Protein 9CMT (pdb70)

B-factor: mean 117.51, std 22.35, range [60.05, 186.38]

Solvent-accessible surface area: 17194 Å² total; per-residue (Å²): 191,172,68,131,5,30,128,60,67,50,117,25,72,110,8,70,12,6,25,40,77,81,63,82,21,30,0,61,0,38,1,93,154,31,132,123,36,26,59,5,56,4,150,52,0,8,99,120,13,31,92,33,0,2,53,5,0,53,125,59,43,39,98,57,112,145,159,14,34,162,62,68,52,106,20,66,111,8,86,4,1,14,52,88,79,65,82,35,37,0,28,0,40,3,90,148,29,141,120,41,8,53,4,77,4,135,62,0,2,111,115,11,33,90,35,0,4,53,8,1,44,98,76,4,42,19,65,104,230,86,7,79,64,121,4,12,0,70,4,33,77,103,63,130,218,146,61,139,8,41,132,68,66,52,116,26,76,102,7,85,7,1,10,50,21,18,33,56,33,31,0,37,0,43,2,111,154,23,149,96,44,20,77,5,74,3,146,81,0,12,94,151,7,36,79,44,0,3,58,6,0,42,119,66,35,59,81,99,108,206,141,102,149,14,35,109,68,68,58,114,25,60,99,10,25,7,8,34,75,92,84,65,100,31,38,0,32,0,46,0,104,152,25,132,125,44,3,82,4,75,0,121,61,0,12,106,125,15,27,88,41,0,2,61,8,2,54,146,41,21,35,43,157,80,91,36,44,112,156,183,3,28,0,94,1,9,102,111,159,70

Nearest PDB structures (foldseek):
  8jzw-assembly2_B  TM=9.910E-01  e=4.134E-09  Homo sapiens
  2fmm-assembly1_D  TM=9.757E-01  e=1.064E-08  Homo sapiens
  6hw2-assembly1_B  TM=9.492E-01  e=1.553E-08  Homo sapiens
  3kup-assembly1_B  TM=9.617E-01  e=2.267E-08  Homo sapiens
  5xyv-assembly1_A  TM=8.551E-01  e=5.098E-04  Drosophila melanogaster

Foldseek 3Di:
DVCDDCNVVFAWDAFDAWDCVVPFIWTQTDGPPDGDTHIDGPVCCCVPPVVRVVVRVVVVDDDDD/DDEPVVPFAWDAWDDWDCVVVFIKTFTDGPPDGDTDIYGPVVCCVPPVVRVCVVVVVVDDDDD/DVVPDDDDDDDDPVPD/DPDDEVVVPAAFDAFDAWDCPDVFIWTQTDGPPDDDTDIYGVVVCCVPPVVRVVVHVVVPDDDDD/DPCDEVNVVFAWDAFDDWDCVVVAIWTFTDGPPDDDTGIYGPVCCCVPPVVRVCVVVVVPDDDDD/DCPVPDDDDDDDPPDD

Organism: Homo sapiens (NCBI:txid9606)

GO terms:
  GO:0000792 heterochromatin (C, IDA)
  GO:0030261 chromosome condensation (P, IDA)
  GO:0031507 heterochromatin formation (P, IDA)
  GO:0070828 heterochromatin organization (P, IDA)
  GO:0062072 histone H3K9me2/3 reader activity (F, IDA)
  GO:0005634 nucleus (C, IDA)
  GO:0043021 ribonucleoprotein complex binding (F, IDA)
  GO:0044877 protein-containing complex binding (F, IDA)
  GO:0032991 protein-containing complex (C, IDA)
  GO:1990904 ribonucleoprotein complex (C, IDA)
  GO:0097355 protein localization to heterochromatin (P, IDA)
  GO:0160267 histone H1K26me1 reader activity (F, IDA)
  GO:0160268 histone H1K26me2 reader activity (F, IDA)
  GO:0005694 chromosome (C, EXP)
  GO:0000122 negative regulation of transcription by RNA polymerase II (P, IMP)
  GO:0005515 protein binding (F, IPI)
  GO:0000792 heterochromatin (C, TAS)
  GO:0005635 nuclear envelope (C, TAS)
  GO:0005654 nucleoplasm (C, TAS)
  GO:0042802 identical protein binding (F, IPI)

Radius of gyration: 24.42 Å; Cα contacts (8 Å, |Δi|>4): 519; chains: 6; bounding box: 57×63×68 Å

InterPro domains:
  IPR000953 Chromo/chromo shadow domain [PS50013] (20-78)
  IPR000953 Chromo/chromo shadow domain [PS50013] (121-179)
  IPR000953 Chromo/chromo shadow domain [SM00298] (19-71)
  IPR000953 Chromo/chromo shadow domain [SM00298] (120-172)
  IPR008251 Chromo shadow domain [PF01393] (117-175)
  IPR008251 Chromo shadow domain [SM00300] (115-177)
  IPR016197 Chromo-like domain superfamily [SSF54160] (14-74)
  IPR016197 Chromo-like domain superfamily [SSF54160] (110-175)
  IPR017984 Chromo domain subgroup [PR00504] (17-25)
  IPR017984 Chromo domain subgroup [PR00504] (30-44)
  IPR017984 Chromo domain subgroup [PR00504] (45-57)
  IPR023779 Chromo domain, conserved site [PS00598] (37-57)
  IPR023780 Chromo domain [PF00385] (20-69)
  IPR051219 Heterochromatin-associated chromo domain-containing protein [PTHR22812] (1-187)

Secondary structure (DSSP, 8-state):
--S-GGGG-PPEEEEEEEE-SSSS-EEEEEETT----EEEEHHHHHHHSHHHHHHHHHHTEEEE-/--GGGG-PPEEEEEEEE-TTSS-EEEEEETT----EEEEHHHHHHH-HHHHHHHHHHTEE---/-TT-S--EEEEE----/----SGGG-PPEEEEEEEE--SSS-EEEEEETT----EEEEHHHHHHH-HHHHHHHHHTTEEEE-/----SSTT-PPEEEEEEEE-TTSS-EEEEEETT----EEEEHHHHHHH-HHHHHHHHHTTEE---/--TTS--EEEEESS--

Sequence (290 aa):
EIARGFERGLEPEKIIGATDSSGDLMFLMKWKDSDEADLVLAKEANVKCPQIVIAFYEERLTWHAARGFERGLEPEKIIGATDSSGDLMFLMKWKDSDEADLVLAKEANVKCPQIVIAFYEERLTWHARQLSRKASVKVSKTWSEIARGFERGLEPEKIIGATDSSGDLMFLMKWKDSDEADLVLAKEANVKCPQIVIAFYEERLTWHAEIARGFERGLEPEKIIGATDSSGDLMFLMKWKDSDEADLVLAKEANVKCPQIVIAFYEERLTWHARQLSRKASVKVSKTWS

Structure (mmCIF, N/CA/C/O backbone):
data_9CMT
#
_entry.id   9CMT
#
_cell.length_a   112.961
_cell.length_b   112.961
_cell.length_c   154.687
_cell.angle_alpha   90.000
_cell.angle_beta   90.000
_cell.angle_gamma   90.000
#
_symmetry.space_group_name_H-M   'P 41 21 2'
#
loop_
_entity.id
_entity.type
_entity.pdbx_description
1 polymer 'Chromobox protein homolog 5'
2 polymer Agnoprotein
3 non-polymer "3',6'-DIHYDROXY-3-OXO-3H-SPIRO[2-BENZOFURAN-1,9'-XANTHENE]-5-CARBOXYLIC ACID"
#
loop_
_atom_site.group_PDB
_atom_site.id
_atom_site.type_symbol
_atom_site.label_atom_id
_atom_site.label_alt_id
_atom_site.label_comp_id
_atom_site.label_asym_id
_atom_site.label_entity_id
_atom_site.label_seq_id
_atom_site.pdbx_PDB_ins_code
_atom_site.Cartn_x
_atom_site.Cartn_y
_atom_site.Cartn_z
_atom_site.occupancy
_atom_site.B_iso_or_equiv
_atom_site.auth_seq_id
_atom_site.auth_comp_id
_atom_site.auth_asym_id
_atom_site.auth_atom_id
_atom_site.pdbx_PDB_model_num
ATOM 1 N N . GLU A 1 1 ? 26.22150 54.92112 30.17308 1.000 156.65110 112 GLU A N 1
ATOM 2 C CA . GLU A 1 1 ? 27.38751 55.77917 30.33521 1.000 157.92070 112 GLU A CA 1
ATOM 3 C C . GLU A 1 1 ? 28.18725 55.36463 31.56928 1.000 163.25663 112 GLU A C 1
ATOM 4 O O . GLU A 1 1 ? 29.27699 54.79158 31.45229 1.000 163.76040 112 GLU A O 1
ATOM 10 N N . ILE A 1 2 ? 27.63270 55.64954 32.75209 1.000 162.58329 113 ILE A N 1
ATOM 11 C CA . ILE A 1 2 ? 28.30037 55.28700 34.00150 1.000 160.72408 113 ILE A CA 1
ATOM 12 C C . ILE A 1 2 ? 28.25045 53.77545 34.23226 1.000 162.10698 113 ILE A C 1
ATOM 13 O O . ILE A 1 2 ? 29.27443 53.14175 34.51472 1.000 165.53339 113 ILE A O 1
ATOM 18 N N . ALA A 1 3 ? 27.06723 53.17525 34.11629 1.000 157.78467 114 ALA A N 1
ATOM 19 C CA . ALA A 1 3 ? 26.82948 51.81569 34.60408 1.000 151.23971 114 ALA A CA 1
ATOM 20 C C . ALA A 1 3 ? 26.01623 50.98360 33.60601 1.000 151.56432 114 ALA A C 1
ATOM 21 O O . ALA A 1 3 ? 25.00625 50.37451 33.96213 1.000 145.43650 114 ALA A O 1
ATOM 23 N N . ARG A 1 4 ? 26.45441 50.90803 32.34468 1.000 154.42001 115 ARG A N 1
ATOM 24 C CA . ARG A 1 4 ? 25.62235 50.32461 31.29363 1.000 146.43854 115 ARG A CA 1
ATOM 25 C C . ARG A 1 4 ? 26.17108 48.98622 30.80051 1.000 141.15282 115 ARG A C 1
ATOM 26 O O . ARG A 1 4 ? 27.34557 48.65135 30.97797 1.000 136.59018 115 ARG A O 1
ATOM 34 N N . GLY A 1 5 ? 25.26123 48.19444 30.23199 1.000 139.06737 116 GLY A N 1
ATOM 35 C CA . GLY A 1 5 ? 25.63499 47.00875 29.47006 1.000 135.80312 116 GLY A CA 1
ATOM 36 C C . GLY A 1 5 ? 26.13508 45.80993 30.24989 1.000 126.16438 116 GLY A C 1
ATOM 37 O O . GLY A 1 5 ? 25.60734 45.42597 31.29169 1.000 116.26409 116 GLY A O 1
ATOM 38 N N . PHE A 1 6 ? 27.13655 45.16480 29.65645 1.000 132.67996 117 PHE A N 1
ATOM 39 C CA . PHE A 1 6 ? 27.86101 44.05502 30.25578 1.000 132.46599 117 PHE A CA 1
ATOM 40 C C . PHE A 1 6 ? 28.71483 44.48785 31.43976 1.000 129.06845 117 PHE A C 1
ATOM 41 O O . PHE A 1 6 ? 29.10554 43.63506 32.24658 1.000 125.81610 117 PHE A O 1
ATOM 49 N N . GLU A 1 7 ? 29.03189 45.78542 31.54590 1.000 128.70220 118 GLU A N 1
ATOM 50 C CA . GLU A 1 7 ? 29.93739 46.23816 32.59750 1.000 131.71255 118 GLU A CA 1
ATOM 51 C C . GLU A 1 7 ? 29.33829 46.05510 33.98206 1.000 128.20622 118 GLU A C 1
ATOM 52 O O . GLU A 1 7 ? 30.07449 45.82332 34.94455 1.000 121.35466 118 GLU A O 1
ATOM 58 N N . ARG A 1 8 ? 28.01092 46.08045 34.08535 1.000 127.97172 119 ARG A N 1
ATOM 59 C CA . ARG A 1 8 ? 27.31554 45.81769 35.33650 1.000 124.21561 119 ARG A CA 1
ATOM 60 C C . ARG A 1 8 ? 27.68247 44.46241 35.92729 1.000 128.96565 119 ARG A C 1
ATOM 61 O O . ARG A 1 8 ? 27.27584 44.17200 37.05720 1.000 131.49711 119 ARG A O 1
ATOM 69 N N . GLY A 1 9 ? 28.36757 43.60428 35.16792 1.000 128.01913 120 GLY A N 1
ATOM 70 C CA . GLY A 1 9 ? 28.95394 42.39142 35.70081 1.000 124.66849 120 GLY A CA 1
ATOM 71 C C . GLY A 1 9 ? 27.98746 41.30707 36.11213 1.000 128.15194 120 GLY A C 1
ATOM 72 O O . GLY A 1 9 ? 28.39974 40.36833 36.79482 1.000 130.31907 120 GLY A O 1
ATOM 73 N N . LEU A 1 10 ? 26.72584 41.38455 35.71182 1.000 129.06908 121 LEU A N 1
ATOM 74 C CA . LEU A 1 10 ? 25.78092 40.32136 36.01178 1.000 127.78025 121 LEU A CA 1
ATOM 75 C C . LEU A 1 10 ? 25.86220 39.23938 34.94660 1.000 130.41394 121 LEU A C 1
ATOM 76 O O . LEU A 1 10 ? 26.34184 39.46704 33.83316 1.000 132.91579 121 LEU A O 1
ATOM 81 N N . GLU A 1 11 ? 25.43445 38.04187 35.31807 1.000 131.34448 122 GLU A N 1
ATOM 82 C CA . GLU A 1 11 ? 25.35247 36.95881 34.34805 1.000 129.67966 122 GLU A CA 1
ATOM 83 C C . GLU A 1 11 ? 24.06067 37.08268 33.54836 1.000 131.90848 122 GLU A C 1
ATOM 84 O O . GLU A 1 11 ? 22.98306 37.21036 34.14107 1.000 131.69857 122 GLU A O 1
ATOM 90 N N . PRO A 1 12 ? 24.13108 37.03416 32.21681 1.000 131.49028 123 PRO A N 1
ATOM 91 C CA . PRO A 1 12 ? 22.93104 37.21828 31.39134 1.000 123.68638 123 PRO A CA 1
ATOM 92 C C . PRO A 1 12 ? 21.95241 36.06078 31.51586 1.000 118.08719 123 PRO A C 1
ATOM 93 O O . PRO A 1 12 ? 22.33508 34.89150 31.45479 1.000 115.00132 123 PRO A O 1
ATOM 97 N N . GLU A 1 13 ? 20.67018 36.40849 31.62572 1.000 117.49156 124 GLU A N 1
ATOM 98 C CA . GLU A 1 13 ? 19.58863 35.43671 31.75386 1.000 121.68689 124 GLU A CA 1
ATOM 99 C C . GLU A 1 13 ? 18.94532 35.08995 30.41600 1.000 119.09876 124 GLU A C 1
ATOM 100 O O . GLU A 1 13 ? 18.89887 33.91660 30.03478 1.000 115.95324 124 GLU A O 1
ATOM 106 N N . LYS A 1 14 ? 18.37934 36.08523 29.73338 1.000 120.05438 125 LYS A N 1
ATOM 107 C CA . LYS A 1 14 ? 17.77153 35.83939 28.43165 1.000 120.89318 125 LYS A CA 1
ATOM 108 C C . LYS A 1 14 ? 17.75032 37.13667 27.62338 1.000 117.21046 125 LYS A C 1
ATOM 109 O O . LYS A 1 14 ? 17.89730 38.23023 28.17041 1.000 117.26648 125 LYS A O 1
ATOM 115 N N . ILE A 1 15 ? 17.63273 36.99832 26.30165 1.000 114.72724 126 ILE A N 1
ATOM 116 C CA . ILE A 1 15 ? 17.45165 38.14610 25.42028 1.000 112.91217 126 ILE A CA 1
ATOM 117 C C . ILE A 1 15 ? 15.95927 38.31984 25.21813 1.000 111.42103 126 ILE A C 1
ATOM 118 O O . ILE A 1 15 ? 15.26161 37.36675 24.85073 1.000 111.07928 126 ILE A O 1
ATOM 123 N N . ILE A 1 16 ? 15.46515 39.53318 25.44236 1.000 109.19061 127 ILE A N 1
ATOM 124 C CA . ILE A 1 16 ? 14.03173 39.79349 25.36460 1.000 107.93777 127 ILE A CA 1
ATOM 125 C C . ILE A 1 16 ? 13.66122 40.57015 24.13042 1.000 102.99980 127 ILE A C 1
ATOM 126 O O . ILE A 1 16 ? 12.46420 40.66244 23.82326 1.000 104.96413 127 ILE A O 1
ATOM 131 N N . GLY A 1 17 ? 14.63148 41.15516 23.43274 1.000 101.76291 128 GLY A N 1
ATOM 132 C CA . GLY A 1 17 ? 14.36826 41.82579 22.17079 1.000 101.74211 128 GLY A CA 1
ATOM 133 C C . GLY A 1 17 ? 15.66398 42.10613 21.44195 1.000 103.07573 128 GLY A C 1
ATOM 134 O O . GLY A 1 17 ? 16.76069 41.86038 21.95943 1.000 101.32958 128 GLY A O 1
ATOM 135 N N . ALA A 1 18 ? 15.52141 42.57850 20.19816 1.000 101.25819 129 ALA A N 1
ATOM 136 C CA . ALA A 1 18 ? 16.67724 42.93224 19.38209 1.000 96.86065 129 ALA A CA 1
ATOM 137 C C . ALA A 1 18 ? 16.29052 44.04803 18.42345 1.000 95.51493 129 ALA A C 1
ATOM 138 O O . ALA A 1 18 ? 15.13207 44.14644 18.01624 1.000 97.68879 129 ALA A O 1
ATOM 140 N N . THR A 1 19 ? 17.28271 44.85219 18.02458 1.000 95.46021 130 THR A N 1
ATOM 141 C CA . THR A 1 19 ? 17.07616 46.03044 17.17975 1.000 97.62592 130 THR A CA 1
ATOM 142 C C . THR A 1 19 ? 18.35254 46.35298 16.40669 1.000 97.63090 130 THR A C 1
ATOM 143 O O . THR A 1 19 ? 19.45770 46.13806 16.91156 1.000 96.97263 130 THR A O 1
ATOM 147 N N . ASP A 1 20 ? 18.20192 46.77478 15.14799 1.000 93.32107 131 ASP A N 1
ATOM 148 C CA . ASP A 1 20 ? 19.32920 47.26184 14.36304 1.000 89.16875 131 ASP A CA 1
ATOM 149 C C . ASP A 1 20 ? 19.22141 48.74690 14.00627 1.000 94.18563 131 ASP A C 1
ATOM 150 O O . ASP A 1 20 ? 19.99550 49.24076 13.18451 1.000 88.97705 131 ASP A O 1
ATOM 155 N N . SER A 1 21 ? 18.35801 49.49385 14.69849 1.000 99.18011 132 SER A N 1
ATOM 156 C CA . SER A 1 21 ? 18.01903 50.85433 14.28673 1.000 91.48310 132 SER A CA 1
ATOM 157 C C . SER A 1 21 ? 19.21465 51.79196 14.32462 1.000 94.59612 132 SER A C 1
ATOM 158 O O . SER A 1 21 ? 19.25875 52.75921 13.56010 1.000 101.17544 132 SER A O 1
ATOM 161 N N . SER A 1 22 ? 20.17217 51.55387 15.22061 1.000 99.78226 133 SER A N 1
ATOM 162 C CA . SER A 1 22 ? 21.38979 52.36563 15.26091 1.000 97.90918 133 SER A CA 1
ATOM 163 C C . SER A 1 22 ? 22.17065 52.22949 13.96835 1.000 102.43368 133 SER A C 1
ATOM 164 O O . SER A 1 22 ? 22.46725 53.22209 13.29522 1.000 106.76352 133 SER A O 1
ATOM 167 N N . GLY A 1 23 ? 22.54232 51.00209 13.62981 1.000 100.74665 134 GLY A N 1
ATOM 168 C CA . GLY A 1 23 ? 23.39740 50.72534 12.50239 1.000 100.64812 134 GLY A CA 1
ATOM 169 C C . GLY A 1 23 ? 24.12209 49.42586 12.75583 1.000 101.85053 134 GLY A C 1
ATOM 170 O O . GLY A 1 23 ? 24.72158 48.84493 11.84859 1.000 105.86288 134 GLY A O 1
ATOM 171 N N . ASP A 1 24 ? 24.07232 48.96747 13.99892 1.000 99.21982 135 ASP A N 1
ATOM 172 C CA . ASP A 1 24 ? 24.58876 47.66792 14.38246 1.000 98.47970 135 ASP A CA 1
ATOM 173 C C . ASP A 1 24 ? 23.51819 46.94922 15.18765 1.000 97.71908 135 ASP A C 1
ATOM 174 O O . ASP A 1 24 ? 22.70171 47.57614 15.87073 1.000 98.66369 135 ASP A O 1
ATOM 179 N N . LEU A 1 25 ? 23.53624 45.62777 15.11051 1.000 93.19149 136 LEU A N 1
ATOM 180 C CA . LEU A 1 25 ? 22.52683 44.82152 15.77268 1.000 92.44050 136 LEU A CA 1
ATOM 181 C C . LEU A 1 25 ? 22.82223 44.75585 17.26312 1.000 101.60218 136 LEU A C 1
ATOM 182 O O . LEU A 1 25 ? 23.96124 44.48945 17.66683 1.000 102.16962 136 LEU A O 1
ATOM 187 N N . MET A 1 26 ? 21.78530 44.98671 18.07564 1.000 99.26841 137 MET A N 1
ATOM 188 C CA . MET A 1 26 ? 21.87028 44.97918 19.52510 1.000 96.35938 137 MET A CA 1
ATOM 189 C C . MET A 1 26 ? 20.74482 44.11207 20.06349 1.000 101.05573 137 MET A C 1
ATOM 190 O O . MET A 1 26 ? 19.65819 44.04790 19.47729 1.000 100.50782 137 MET A O 1
ATOM 195 N N . PHE A 1 27 ? 21.01912 43.43255 21.17599 1.000 103.10681 138 PHE A N 1
ATOM 196 C CA . PHE A 1 27 ? 20.00573 42.69517 21.91913 1.000 99.49714 138 PHE A CA 1
ATOM 197 C C . PHE A 1 27 ? 19.61510 43.46788 23.16764 1.000 94.64908 138 PHE A C 1
ATOM 198 O O . PHE A 1 27 ? 20.47172 44.03427 23.83878 1.000 99.09774 138 PHE A O 1
ATOM 206 N N . LEU A 1 28 ? 18.32277 43.48142 23.47700 1.000 99.30605 139 LEU A N 1
ATOM 207 C CA . LEU A 1 28 ? 17.83130 43.91212 24.79108 1.000 103.15963 139 LEU A CA 1
ATOM 208 C C . LEU A 1 28 ? 17.99485 42.74470 25.75510 1.000 105.00673 139 LEU A C 1
ATOM 209 O O . LEU A 1 28 ? 17.21771 41.77966 25.72535 1.000 100.69118 139 LEU A O 1
ATOM 214 N N . MET A 1 29 ? 19.00711 42.83752 26.61937 1.000 107.55470 140 MET A N 1
ATOM 215 C CA . MET A 1 29 ? 19.38962 41.74607 27.50741 1.000 112.91238 140 MET A CA 1
ATOM 216 C C . MET A 1 29 ? 18.74881 41.92207 28.88196 1.000 115.58432 140 MET A C 1
ATOM 217 O O . MET A 1 29 ? 18.96750 42.93672 29.55296 1.000 113.25525 140 MET A O 1
ATOM 222 N N . LYS A 1 30 ? 17.96178 40.92758 29.28761 1.000 116.62407 141 LYS A N 1
ATOM 223 C CA . LYS A 1 30 ? 17.49675 40.78292 30.65573 1.000 118.41218 141 LYS A CA 1
ATOM 224 C C . LYS A 1 30 ? 18.50872 39.93835 31.41145 1.000 123.33039 141 LYS A C 1
ATOM 225 O O . LYS A 1 30 ? 18.86108 38.84124 30.96300 1.000 122.72661 141 LYS A O 1
ATOM 231 N N . TRP A 1 31 ? 18.95156 40.43240 32.56471 1.000 126.98165 142 TRP A N 1
ATOM 232 C CA . TRP A 1 31 ? 19.97039 39.74397 33.34062 1.000 127.02596 142 TRP A CA 1
ATOM 233 C C . TRP A 1 31 ? 19.34201 39.02203 34.53196 1.000 128.62841 142 TRP A C 1
ATOM 234 O O . TRP A 1 31 ? 18.21723 39.31306 34.94773 1.000 126.02011 142 TRP A O 1
ATOM 245 N N . LYS A 1 32 ? 20.06512 38.02411 35.03558 1.000 132.05838 143 LYS A N 1
ATOM 246 C CA . LYS A 1 32 ? 19.59367 37.24903 36.17505 1.000 133.99455 143 LYS A CA 1
ATOM 247 C C . LYS A 1 32 ? 19.64885 38.11314 37.43034 1.000 137.66300 143 LYS A C 1
ATOM 248 O O . LYS A 1 32 ? 20.61947 38.84632 37.64569 1.000 138.13268 143 LYS A O 1
ATOM 254 N N . ASP A 1 33 ? 18.59034 38.03783 38.25148 1.000 138.73228 144 ASP A N 1
ATOM 255 C CA . ASP A 1 33 ? 18.50403 38.75674 39.53366 1.000 138.53623 144 ASP A CA 1
ATOM 256 C C . ASP A 1 33 ? 18.62370 40.27077 39.36324 1.000 135.06133 144 ASP A C 1
ATOM 257 O O . ASP A 1 33 ? 19.21045 40.95913 40.20389 1.000 138.46709 144 ASP A O 1
ATOM 262 N N . SER A 1 34 ? 18.12161 40.78462 38.24626 1.000 128.99644 145 SER A N 1
ATOM 263 C CA . SER A 1 34 ? 17.86158 42.20301 38.05092 1.000 125.33613 145 SER A CA 1
ATOM 264 C C . SER A 1 34 ? 16.58083 42.27283 37.24487 1.000 124.10494 145 SER A C 1
ATOM 265 O O . SER A 1 34 ? 16.12948 41.26679 36.69976 1.000 130.90847 145 SER A O 1
ATOM 268 N N . ASP A 1 35 ? 15.91380 43.41452 37.27721 1.000 122.53602 146 ASP A N 1
ATOM 269 C CA . ASP A 1 35 ? 14.72516 43.54253 36.45306 1.000 124.43074 146 ASP A CA 1
ATOM 270 C C . ASP A 1 35 ? 14.72057 44.77464 35.56828 1.000 123.98814 146 ASP A C 1
ATOM 271 O O . ASP A 1 35 ? 13.69778 45.06009 34.93584 1.000 128.21048 146 ASP A O 1
ATOM 276 N N . GLU A 1 36 ? 15.81546 45.50570 35.49184 1.000 119.79798 147 GLU A N 1
ATOM 277 C CA . GLU A 1 36 ? 15.97180 46.51234 34.45688 1.000 123.66070 147 GLU A CA 1
ATOM 278 C C . GLU A 1 36 ? 16.90536 45.95085 33.39021 1.000 128.41957 147 GLU A C 1
ATOM 279 O O . GLU A 1 36 ? 18.06381 45.61788 33.68064 1.000 125.12689 147 GLU A O 1
ATOM 285 N N . ALA A 1 37 ? 16.37694 45.79214 32.17450 1.000 124.50388 148 ALA A N 1
ATOM 286 C CA . ALA A 1 37 ? 17.13321 45.28146 31.04157 1.000 112.98309 148 ALA A CA 1
ATOM 287 C C . ALA A 1 37 ? 17.71089 46.44197 30.26150 1.000 107.43016 148 ALA A C 1
ATOM 288 O O . ALA A 1 37 ? 17.12194 47.52246 30.22195 1.000 110.77828 148 ALA A O 1
ATOM 290 N N . ASP A 1 38 ? 18.89560 46.22271 29.68134 1.000 110.88616 149 ASP A N 1
ATOM 291 C CA . ASP A 1 38 ? 19.60097 47.21670 28.86664 1.000 115.04122 149 ASP A CA 1
ATOM 292 C C . ASP A 1 38 ? 20.08415 46.59022 27.55045 1.000 111.66588 149 ASP A C 1
ATOM 293 O O . ASP A 1 38 ? 19.92191 45.38892 27.30582 1.000 110.72124 149 ASP A O 1
ATOM 298 N N . LEU A 1 39 ? 20.67658 47.41864 26.68824 1.000 108.51166 150 LEU A N 1
ATOM 299 C CA . LEU A 1 39 ? 21.14761 46.97541 25.37979 1.000 104.03278 150 LEU A CA 1
ATOM 300 C C . LEU A 1 39 ? 22.61987 46.56850 25.38294 1.000 104.48776 150 LEU A C 1
ATOM 301 O O . LEU A 1 39 ? 23.45632 47.16416 26.06240 1.000 115.42607 150 LEU A O 1
ATOM 306 N N . VAL A 1 40 ? 22.93570 45.57369 24.56090 1.000 103.77964 151 VAL A N 1
ATOM 307 C CA . VAL A 1 40 ? 24.30135 45.12779 24.32283 1.000 103.63286 151 VAL A CA 1
ATOM 308 C C . VAL A 1 40 ? 24.52235 44.97634 22.81944 1.000 107.08990 151 VAL A C 1
ATOM 309 O O . VAL A 1 40 ? 23.59726 44.65114 22.07043 1.000 107.91368 151 VAL A O 1
ATOM 313 N N . LEU A 1 41 ? 25.75285 45.23062 22.37119 1.000 108.49599 152 LEU A N 1
ATOM 314 C CA . LEU A 1 41 ? 26.10907 44.97440 20.98266 1.000 93.75461 152 LEU A CA 1
ATOM 315 C C . LEU A 1 41 ? 26.05154 43.48968 20.69867 1.000 100.62851 152 LEU A C 1
ATOM 316 O O . LEU A 1 41 ? 26.57823 42.68266 21.46761 1.000 103.30202 152 LEU A O 1
ATOM 321 N N . ALA A 1 42 ? 25.47481 43.13200 19.54968 1.000 102.38091 153 ALA A N 1
ATOM 322 C CA . ALA A 1 42 ? 25.34553 41.72059 19.20440 1.000 99.62519 153 ALA A CA 1
ATOM 323 C C . ALA A 1 42 ? 26.71047 41.04674 19.10462 1.000 98.06737 153 ALA A C 1
ATOM 324 O O . ALA A 1 42 ? 26.83584 39.86086 19.41359 1.000 98.63141 153 ALA A O 1
ATOM 326 N N . LYS A 1 43 ? 27.73043 41.75469 18.60687 1.000 94.58335 154 LYS A N 1
ATOM 327 C CA . LYS A 1 43 ? 29.04157 41.12295 18.50316 1.000 99.66916 154 LYS A CA 1
ATOM 328 C C . LYS A 1 43 ? 29.52104 40.64921 19.86219 1.000 107.66492 154 LYS A C 1
ATOM 329 O O . LYS A 1 43 ? 30.06201 39.54332 19.99788 1.000 108.39182 154 LYS A O 1
ATOM 335 N N . GLU A 1 44 ? 29.27359 41.45109 20.89484 1.000 110.18573 155 GLU A N 1
ATOM 336 C CA . GLU A 1 44 ? 29.70007 41.07815 22.23370 1.000 106.19736 155 GLU A CA 1
ATOM 337 C C . GLU A 1 44 ? 28.87228 39.92191 22.75316 1.000 103.17583 155 GLU A C 1
ATOM 338 O O . GLU A 1 44 ? 29.41822 38.91906 23.21121 1.000 105.07656 155 GLU A O 1
ATOM 344 N N . ALA A 1 45 ? 27.55249 40.01738 22.62578 1.000 98.66357 156 ALA A N 1
ATOM 345 C CA . ALA A 1 45 ? 26.69378 38.95906 23.13075 1.000 99.46202 156 ALA A CA 1
ATOM 346 C C . ALA A 1 45 ? 26.97452 37.64316 22.42473 1.000 109.20931 156 ALA A C 1
ATOM 347 O O . ALA A 1 45 ? 26.87564 36.57120 23.03357 1.000 109.88054 156 ALA A O 1
ATOM 349 N N . ASN A 1 46 ? 27.28650 37.70065 21.12431 1.000 110.38688 157 ASN A N 1
ATOM 350 C CA . ASN A 1 46 ? 27.63692 36.48815 20.39027 1.000 109.11875 157 ASN A CA 1
ATOM 351 C C . ASN A 1 46 ? 28.86764 35.82311 20.98692 1.000 107.21941 157 AS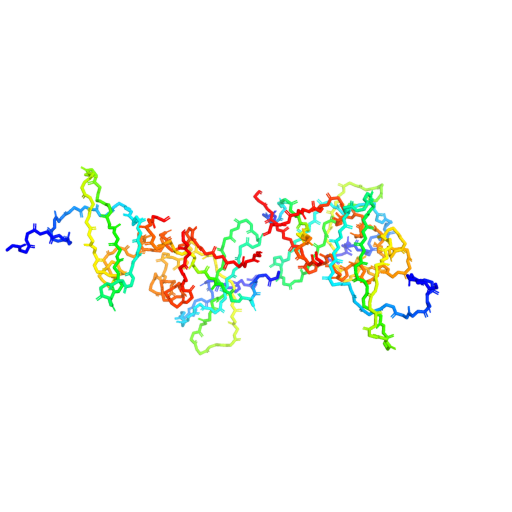N A C 1
ATOM 352 O O . ASN A 1 46 ? 28.92540 34.59415 21.08431 1.000 108.77721 157 ASN A O 1
ATOM 357 N N . VAL A 1 47 ? 29.87964 36.60741 21.36109 1.000 105.34068 158 VAL A N 1
ATOM 358 C CA . VAL A 1 47 ? 31.07194 35.95971 21.90388 1.000 109.76102 158 VAL A CA 1
ATOM 359 C C . VAL A 1 47 ? 30.92624 35.62347 23.40244 1.000 109.33991 158 VAL A C 1
ATOM 360 O O . VAL A 1 47 ? 31.41383 34.57745 23.84191 1.000 106.33124 158 VAL A O 1
ATOM 364 N N . LYS A 1 48 ? 30.21811 36.44995 24.19570 1.000 111.99499 159 LYS A N 1
ATOM 365 C CA . LYS A 1 48 ? 30.20840 36.29135 25.65674 1.000 110.54798 159 LYS A CA 1
ATOM 366 C C . LYS A 1 48 ? 29.18618 35.26545 26.13198 1.000 108.33387 159 LYS A C 1
ATOM 367 O O . LYS A 1 48 ? 29.48088 34.49173 27.04457 1.000 115.79489 159 LYS A O 1
ATOM 373 N N . CYS A 1 49 ? 27.98333 35.23614 25.56700 1.000 103.80457 160 CYS A N 1
ATOM 374 C CA . CYS A 1 49 ? 26.98753 34.22383 25.93172 1.000 105.62120 160 CYS A CA 1
ATOM 375 C C . CYS A 1 49 ? 26.40222 33.56429 24.68194 1.000 111.30372 160 CYS A C 1
ATOM 376 O O . CYS A 1 49 ? 25.19076 33.64710 24.42576 1.000 108.87444 160 CYS A O 1
ATOM 379 N N . PRO A 1 50 ? 27.22670 32.81738 23.93229 1.000 108.81065 161 PRO A N 1
ATOM 380 C CA . PRO A 1 50 ? 26.77449 32.24825 22.65628 1.000 102.14422 161 PRO A CA 1
ATOM 381 C C . PRO A 1 50 ? 25.51633 31.41262 22.73038 1.000 105.49745 161 PRO A C 1
ATOM 382 O O . PRO A 1 50 ? 24.77410 31.33758 21.73880 1.000 104.95796 161 PRO A O 1
ATOM 386 N N . GLN A 1 51 ? 25.27201 30.73476 23.84529 1.000 104.17087 162 GLN A N 1
ATOM 387 C CA . GLN A 1 51 ? 24.08256 29.90135 23.92650 1.000 101.05047 162 GLN A CA 1
ATOM 388 C C . GLN A 1 51 ? 22.80917 30.70467 24.13221 1.000 103.04579 162 GLN A C 1
ATOM 389 O O . GLN A 1 51 ? 21.72320 30.24809 23.75215 1.000 103.53391 162 GLN A O 1
ATOM 395 N N . ILE A 1 52 ? 22.90695 31.86465 24.77405 1.000 101.64132 163 ILE A N 1
ATOM 396 C CA . ILE A 1 52 ? 21.73270 32.71155 24.92480 1.000 106.45166 163 ILE A CA 1
ATOM 397 C C . ILE A 1 52 ? 21.27299 33.24076 23.56900 1.000 108.63371 163 ILE A C 1
ATOM 398 O O . ILE A 1 52 ? 20.07431 33.20896 23.25104 1.000 106.04093 163 ILE A O 1
ATOM 403 N N . VAL A 1 53 ? 22.21289 33.70256 22.73357 1.000 108.00170 164 VAL A N 1
ATOM 404 C CA . VAL A 1 53 ? 21.84660 34.15040 21.38933 1.000 103.71031 164 VAL A CA 1
ATOM 405 C C . VAL A 1 53 ? 21.29597 32.98423 20.56670 1.000 101.60956 164 VAL A C 1
ATOM 406 O O . VAL A 1 53 ? 20.25420 33.11353 19.90769 1.000 102.67709 164 VAL A O 1
ATOM 410 N N . ILE A 1 54 ? 21.96565 31.82296 20.59757 1.000 95.33494 165 ILE A N 1
ATOM 411 C CA . ILE A 1 54 ? 21.43934 30.68751 19.83486 1.000 98.18928 165 ILE A CA 1
ATOM 412 C C . ILE A 1 54 ? 20.03161 30.34123 20.30730 1.000 102.86793 165 ILE A C 1
ATOM 413 O O . ILE A 1 54 ? 19.13985 30.01937 19.50003 1.000 9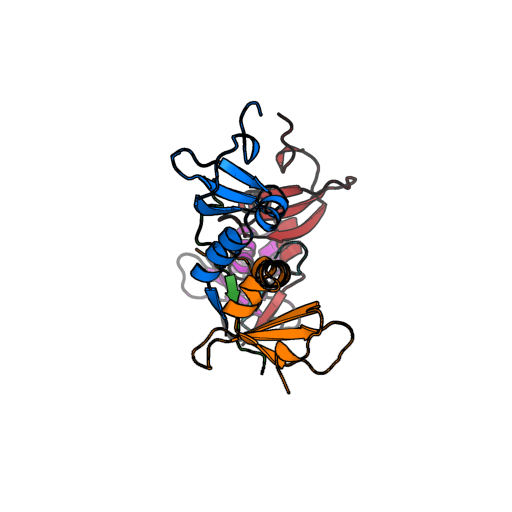4.98240 165 ILE A O 1
ATOM 418 N N . ALA A 1 55 ? 19.82609 30.36388 21.63481 1.000 108.68898 166 ALA A N 1
ATOM 419 C CA . ALA A 1 55 ? 18.50560 30.11897 22.21562 1.000 105.38416 166 ALA A CA 1
ATOM 420 C C . ALA A 1 55 ? 17.49811 31.18677 21.79860 1.000 106.99108 166 ALA A C 1
ATOM 421 O O . ALA A 1 55 ? 16.32518 30.87754 21.55928 1.000 106.22277 166 ALA A O 1
ATOM 423 N N . PHE A 1 56 ? 17.93157 32.45213 21.72688 1.000 104.65934 167 PHE A N 1
ATOM 424 C CA . PHE A 1 56 ? 17.02946 33.52233 21.30730 1.000 103.86542 167 PHE A CA 1
ATOM 425 C C . PHE A 1 56 ? 16.50583 33.27241 19.90651 1.000 107.69742 167 PHE A C 1
ATOM 426 O O . PHE A 1 56 ? 15.29385 33.34378 19.66617 1.000 107.96555 167 PHE A O 1
ATOM 434 N N . TYR A 1 57 ? 17.41209 32.95751 18.96944 1.000 106.84480 168 TYR A N 1
ATOM 435 C CA . TYR A 1 57 ? 17.00867 32.75252 17.58169 1.000 101.21869 168 TYR A CA 1
ATOM 436 C C . TYR A 1 57 ? 16.17205 31.48586 17.44365 1.000 102.43380 168 TYR A C 1
ATOM 437 O O . TYR A 1 57 ? 15.19940 31.45637 16.68084 1.000 103.28704 168 TYR A O 1
ATOM 446 N N . GLU A 1 58 ? 16.51552 30.43917 18.20012 1.000 102.55396 169 GLU A N 1
ATOM 447 C CA . GLU A 1 58 ? 15.86324 29.14439 18.02071 1.000 102.65426 169 GLU A CA 1
ATOM 448 C C . GLU A 1 58 ? 14.34846 29.24018 18.26457 1.000 107.19516 169 GLU A C 1
ATOM 449 O O . GLU A 1 58 ? 13.55146 28.64931 17.52338 1.000 103.81308 169 GLU A O 1
ATOM 455 N N . GLU A 1 59 ? 13.92824 29.98694 19.29136 1.000 107.30917 170 GLU A N 1
ATOM 456 C CA . GLU A 1 59 ? 12.50013 30.23258 19.50030 1.000 106.42129 170 GLU A CA 1
ATOM 457 C C . GLU A 1 59 ? 11.80721 30.92043 18.32422 1.000 113.07200 170 GLU A C 1
ATOM 458 O O . GLU A 1 59 ? 10.58112 30.81743 18.19772 1.000 113.83532 170 GLU A O 1
ATOM 464 N N . ARG A 1 60 ? 12.53782 31.68491 17.50562 1.000 108.04049 171 ARG A N 1
ATOM 465 C CA . ARG A 1 60 ? 11.92198 32.60663 16.55317 1.000 106.74245 171 ARG A CA 1
ATOM 466 C C . ARG A 1 60 ? 11.94355 32.10085 15.10575 1.000 109.68625 171 ARG A C 1
ATOM 467 O O . ARG A 1 60 ? 11.68647 32.87213 14.16556 1.000 105.28979 171 ARG A O 1
ATOM 475 N N . LEU A 1 61 ? 12.17466 30.80586 14.92837 1.000 108.60953 172 LEU A N 1
ATOM 476 C CA . LEU A 1 61 ? 12.18474 30.19090 13.61330 1.000 104.63810 172 LEU A CA 1
ATOM 477 C C . LEU A 1 61 ? 10.84623 30.37268 12.90019 1.000 98.85252 172 LEU A C 1
ATOM 478 O O . LEU A 1 61 ? 9.78179 30.26489 13.49874 1.000 103.20904 172 LEU A O 1
ATOM 483 N N . THR A 1 62 ? 10.91835 30.62833 11.60059 1.000 106.25868 173 THR A N 1
ATOM 484 C CA . THR A 1 62 ? 9.78164 30.83957 10.70932 1.000 103.52276 173 THR A CA 1
ATOM 485 C C . THR A 1 62 ? 10.14693 30.07672 9.45068 1.000 101.31201 173 THR A C 1
ATOM 486 O O . THR A 1 62 ? 11.32605 29.85221 9.18757 1.000 106.91159 173 THR A O 1
ATOM 490 N N . TRP A 1 63 ? 9.16610 29.67532 8.65959 1.000 96.00783 174 TRP A N 1
ATOM 491 C CA . TRP A 1 63 ? 9.49139 28.94468 7.44526 1.000 96.62600 174 TRP A CA 1
ATOM 492 C C . TRP A 1 63 ? 8.89208 29.63846 6.24299 1.000 97.05534 174 TRP A C 1
ATOM 493 O O . TRP A 1 63 ? 7.74109 30.08114 6.29193 1.000 94.15664 174 TRP A O 1
ATOM 504 N N . HIS A 1 64 ? 9.70546 29.80233 5.19988 1.000 98.15660 175 HIS A N 1
ATOM 505 C CA . HIS A 1 64 ? 9.29847 30.54865 4.02363 1.000 98.87338 175 HIS A CA 1
ATOM 506 C C . HIS A 1 64 ? 9.00849 29.55738 2.89641 1.000 103.98774 175 HIS A C 1
ATOM 507 O O . HIS A 1 64 ? 9.48588 28.41634 2.89769 1.000 102.97864 175 HIS A O 1
ATOM 514 N N . ALA A 1 65 ? 8.23343 30.01501 1.91437 1.000 107.14198 176 ALA A N 1
ATOM 515 C CA . ALA A 1 65 ? 7.77915 29.17591 0.80340 1.000 105.57997 176 ALA A CA 1
ATOM 516 C C . ALA A 1 65 ? 8.64700 29.32742 -0.47541 1.000 106.07851 176 ALA A C 1
ATOM 517 O O . ALA A 1 65 ? 8.53650 30.30865 -1.24131 1.000 101.46888 176 ALA A O 1
ATOM 519 N N . ALA B 1 3 ? 31.02245 6.72337 7.13984 1.000 120.19025 114 ALA B N 1
ATOM 520 C CA . ALA B 1 3 ? 31.97163 7.63849 7.78446 1.000 126.12657 114 ALA B CA 1
ATOM 521 C C . ALA B 1 3 ? 31.63781 9.12657 7.52478 1.000 122.60247 114 ALA B C 1
ATOM 522 O O . ALA B 1 3 ? 32.49947 9.88988 7.12262 1.000 125.31729 114 ALA B O 1
ATOM 524 N N . ARG B 1 4 ? 30.42797 9.55682 7.86048 1.000 120.09377 115 ARG B N 1
ATOM 525 C CA . ARG B 1 4 ? 29.83986 10.80117 7.38498 1.000 114.73229 115 ARG B CA 1
ATOM 526 C C . ARG B 1 4 ? 29.70820 11.85488 8.49940 1.000 110.64025 115 ARG B C 1
ATOM 527 O O . ARG B 1 4 ? 30.32793 11.76973 9.56261 1.000 113.25279 115 ARG B O 1
ATOM 535 N N . GLY B 1 5 ? 29.02197 12.93944 8.16405 1.000 111.65361 116 GLY B N 1
ATOM 536 C CA . GLY B 1 5 ? 28.56161 13.93351 9.11569 1.000 107.53419 116 GLY B CA 1
ATOM 537 C C . GLY B 1 5 ? 29.60056 14.77477 9.82514 1.000 104.89531 116 GLY B C 1
ATOM 538 O O . GLY B 1 5 ? 30.61220 15.20281 9.26907 1.000 100.18453 116 GLY B O 1
ATOM 539 N N . PHE B 1 6 ? 29.31411 15.05650 11.09347 1.000 118.64733 117 PHE B N 1
ATOM 540 C CA . PHE B 1 6 ? 30.23565 15.90711 11.82456 1.000 114.25808 117 PHE B CA 1
ATOM 541 C C . PHE B 1 6 ? 31.51283 15.12632 12.13179 1.000 111.36453 117 PHE B C 1
ATOM 542 O O . PHE B 1 6 ? 32.48429 15.69031 12.66239 1.000 102.22714 117 PHE B O 1
ATOM 550 N N . GLU B 1 7 ? 31.41476 13.79357 12.00294 1.000 114.12456 118 GLU B N 1
ATOM 551 C CA . GLU B 1 7 ? 32.44389 12.84763 12.41606 1.000 118.39482 118 GLU B CA 1
ATOM 552 C C . GLU B 1 7 ? 33.71823 12.97659 11.59818 1.000 118.77020 118 GLU B C 1
ATOM 553 O O . GLU B 1 7 ? 34.80294 12.69952 12.11633 1.000 123.38459 118 GLU B O 1
ATOM 559 N N . ARG B 1 8 ? 33.61025 13.42160 10.34052 1.000 114.82100 119 ARG B N 1
ATOM 560 C CA . ARG B 1 8 ? 34.76620 13.60506 9.46628 1.000 103.90081 119 ARG B CA 1
ATOM 561 C C . ARG B 1 8 ? 35.83276 14.52044 10.04522 1.000 97.34937 119 ARG B C 1
ATOM 562 O O . ARG B 1 8 ? 36.96577 14.51117 9.56900 1.000 94.65616 119 ARG B O 1
ATOM 570 N N . GLY B 1 9 ? 35.53090 15.28581 11.07367 1.000 107.21531 120 GLY B N 1
ATOM 571 C CA . GLY B 1 9 ? 36.62538 16.01700 11.66068 1.000 106.96080 120 GLY B CA 1
ATOM 572 C C . GLY B 1 9 ? 37.09921 17.19339 10.85784 1.000 95.72286 120 GLY B C 1
ATOM 573 O O . GLY B 1 9 ? 38.24497 17.61009 11.01963 1.000 92.95592 120 GLY B O 1
ATOM 574 N N . LEU B 1 10 ? 36.28061 17.70161 9.94361 1.000 98.24991 121 LEU B N 1
ATOM 575 C CA . LEU B 1 10 ? 36.64263 18.92662 9.24523 1.000 101.99206 121 LEU B CA 1
ATOM 576 C C . LEU B 1 10 ? 36.18734 20.15447 10.04805 1.000 98.74876 121 LEU B C 1
ATOM 577 O O . LEU B 1 10 ? 35.19868 20.11686 10.78485 1.000 98.27009 121 LEU B O 1
ATOM 582 N N . GLU B 1 11 ? 36.89226 21.25211 9.86761 1.000 90.98195 122 GLU B N 1
ATOM 583 C CA . GLU B 1 11 ? 36.48111 22.47254 10.51522 1.000 89.02296 122 GLU B CA 1
ATOM 584 C C . GLU B 1 11 ? 35.30971 23.05865 9.73938 1.000 92.89159 122 GLU B C 1
ATOM 585 O O . GLU B 1 11 ? 35.41099 23.22932 8.52716 1.000 100.06578 122 GLU B O 1
ATOM 591 N N . PRO B 1 12 ? 34.19045 23.36858 10.37395 1.000 88.92611 123 PRO B N 1
ATOM 592 C CA . PRO B 1 12 ? 33.05508 23.89508 9.60657 1.000 97.23626 123 PRO B CA 1
ATOM 593 C C . PRO B 1 12 ? 33.33514 25.29127 9.07210 1.000 94.76993 123 PRO B C 1
ATOM 594 O O . PRO B 1 12 ? 33.93793 26.12019 9.75717 1.000 98.64956 123 PRO B O 1
ATOM 598 N N . GLU B 1 13 ? 32.92104 25.52182 7.81991 1.000 86.74094 124 GLU B N 1
ATOM 599 C CA . GLU B 1 13 ? 33.05356 26.80503 7.13371 1.000 84.30058 124 GLU B CA 1
ATOM 600 C C . GLU B 1 13 ? 31.79307 27.66536 7.15357 1.000 85.29178 124 GLU B C 1
ATOM 601 O O . GLU B 1 13 ? 31.87970 28.83063 7.53887 1.000 87.51777 124 GLU B O 1
ATOM 607 N N . LYS B 1 14 ? 30.67072 27.18274 6.60351 1.000 80.13932 125 LYS B N 1
ATOM 608 C CA . LYS B 1 14 ? 29.41230 27.91689 6.72699 1.000 80.14397 125 LYS B CA 1
ATOM 609 C C . LYS B 1 14 ? 28.23469 26.97163 6.55234 1.000 82.14163 125 LYS B C 1
ATOM 610 O O . LYS B 1 14 ? 28.36754 25.89073 5.98992 1.000 84.33076 125 LYS B O 1
ATOM 616 N N . ILE B 1 15 ? 27.08484 27.38459 7.09267 1.000 86.02528 126 ILE B N 1
ATOM 617 C CA . ILE B 1 15 ? 25.80587 26.68081 6.96534 1.000 85.87614 126 ILE B CA 1
ATOM 618 C C . ILE B 1 15 ? 25.01443 27.31108 5.83664 1.000 86.39726 126 ILE B C 1
ATOM 619 O O . ILE B 1 15 ? 24.81835 28.53203 5.82775 1.000 92.97066 126 ILE B O 1
ATOM 624 N N . ILE B 1 16 ? 24.51661 26.50295 4.90751 1.000 84.50330 127 ILE B N 1
ATOM 625 C CA . ILE B 1 16 ? 23.87401 27.05901 3.71506 1.000 92.21752 127 ILE B CA 1
ATOM 626 C C . ILE B 1 16 ? 22.36129 26.86839 3.70977 1.000 90.54385 127 ILE B C 1
ATOM 627 O O . ILE B 1 16 ? 21.66455 27.56917 2.95078 1.000 84.72227 127 ILE B O 1
ATOM 632 N N . GLY B 1 17 ? 21.83354 25.98716 4.54930 1.000 89.27055 128 GLY B N 1
ATOM 633 C CA . GLY B 1 17 ? 20.39756 25.85829 4.70426 1.000 92.78943 128 GLY B CA 1
ATOM 634 C C . GLY B 1 17 ? 20.11369 24.99300 5.90880 1.000 99.44380 128 GLY B C 1
ATOM 635 O O . GLY B 1 17 ? 20.99646 24.29810 6.42296 1.000 95.84209 128 GLY B O 1
ATOM 636 N N . ALA B 1 18 ? 18.84109 24.96994 6.30193 1.000 103.56976 129 ALA B N 1
ATOM 637 C CA . ALA B 1 18 ? 18.43957 24.18480 7.45894 1.000 99.74684 129 ALA B CA 1
ATOM 638 C C . ALA B 1 18 ? 17.06192 23.59231 7.22180 1.000 104.98743 129 ALA B C 1
ATOM 639 O O . ALA B 1 18 ? 16.24864 24.14022 6.46948 1.000 106.79429 129 ALA B O 1
ATOM 641 N N . THR B 1 19 ? 16.81569 22.45769 7.87391 1.000 108.11000 130 THR B N 1
ATOM 642 C CA . THR B 1 19 ? 15.57895 21.71521 7.68878 1.000 108.36704 130 THR B CA 1
ATOM 643 C C . THR B 1 19 ? 15.32666 20.84160 8.91339 1.000 112.29063 130 THR B C 1
ATOM 644 O O . THR B 1 19 ? 16.26136 20.25533 9.47647 1.000 106.69868 130 THR B O 1
ATOM 648 N N . ASP B 1 20 ? 14.06043 20.78622 9.33423 1.000 115.30905 131 ASP B N 1
ATOM 649 C CA . ASP B 1 20 ? 13.62865 19.90697 10.41107 1.000 114.75851 131 ASP B CA 1
ATOM 650 C C . ASP B 1 20 ? 12.79431 18.73562 9.92801 1.000 114.97424 131 ASP B C 1
ATOM 651 O O . ASP B 1 20 ? 12.26111 17.99745 10.75866 1.000 121.49516 131 ASP B O 1
ATOM 656 N N . SER B 1 21 ? 12.71119 18.51659 8.61482 1.000 113.69880 132 SER B N 1
ATOM 657 C CA . SER B 1 21 ? 11.77553 17.53988 8.06793 1.000 114.44225 132 SER B CA 1
ATOM 658 C C . SER B 1 21 ? 12.13631 16.12023 8.47460 1.000 112.89824 132 SER B C 1
ATOM 659 O O . SER B 1 21 ? 11.27929 15.23939 8.43771 1.000 116.74434 132 SER B O 1
ATOM 662 N N . SER B 1 22 ? 13.39050 15.86969 8.82155 1.000 116.01939 133 SER B N 1
ATOM 663 C CA . SER B 1 22 ? 13.75656 14.58283 9.39169 1.000 118.26916 133 SER B CA 1
ATOM 664 C C . SER B 1 22 ? 13.13353 14.33916 10.75254 1.000 122.93505 133 SER B C 1
ATOM 665 O O . SER B 1 22 ? 13.18820 13.20613 11.23566 1.000 134.09626 133 SER B O 1
ATOM 668 N N . GLY B 1 23 ? 12.57411 15.36283 11.39177 1.000 122.77782 134 GLY B N 1
ATOM 669 C CA . GLY B 1 23 ? 12.12341 15.26961 12.76022 1.000 116.66413 134 GLY B CA 1
ATOM 670 C C . GLY B 1 23 ? 13.05037 15.95321 13.73869 1.000 121.33325 134 GLY B C 1
ATOM 671 O O . GLY B 1 23 ? 12.69162 16.10060 14.91261 1.000 131.21102 134 GLY B O 1
ATOM 672 N N . ASP B 1 24 ? 14.24878 16.32533 13.29782 1.000 121.07543 135 ASP B N 1
ATOM 673 C CA . ASP B 1 24 ? 15.20750 17.10159 14.07496 1.000 122.04535 135 ASP B CA 1
ATOM 674 C C . ASP B 1 24 ? 15.71844 18.26466 13.23041 1.000 118.46474 135 ASP B C 1
ATOM 675 O O . ASP B 1 24 ? 15.64653 18.22662 11.99605 1.000 116.96603 135 ASP B O 1
ATOM 680 N N . LEU B 1 25 ? 16.18169 19.33172 13.89072 1.000 108.20012 136 LEU B N 1
ATOM 681 C CA . LEU B 1 25 ? 16.70569 20.46385 13.13611 1.000 108.49128 136 LEU B CA 1
ATOM 682 C C . LEU B 1 25 ? 18.08992 20.09339 12.61399 1.000 112.40259 136 LEU B C 1
ATOM 683 O O . LEU B 1 25 ? 18.94431 19.62667 13.37869 1.000 112.78910 136 LEU B O 1
ATOM 688 N N . MET B 1 26 ? 18.31439 20.33328 11.31302 1.000 108.62494 137 MET B N 1
ATOM 689 C CA . MET B 1 26 ? 19.51473 19.91320 10.60448 1.000 102.52972 137 MET B CA 1
ATOM 690 C C . MET B 1 26 ? 20.09598 21.08386 9.83807 1.000 104.61977 137 MET B C 1
ATOM 691 O O . MET B 1 26 ? 19.35887 21.86884 9.23283 1.000 106.65727 137 MET B O 1
ATOM 696 N N . PHE B 1 27 ? 21.41961 21.17555 9.83434 1.000 101.73838 138 PHE B N 1
ATOM 697 C CA . PHE B 1 27 ? 22.13671 22.17297 9.05453 1.000 98.06501 138 PHE B CA 1
ATOM 698 C C . PHE B 1 27 ? 22.86214 21.53329 7.87480 1.000 95.64940 138 PHE B C 1
ATOM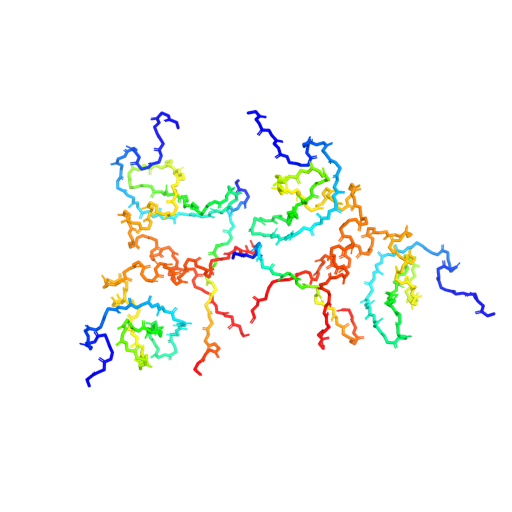 699 O O . PHE B 1 27 ? 23.51177 20.49432 8.02419 1.000 95.15485 138 PHE B O 1
ATOM 707 N N . LEU B 1 28 ? 22.79321 22.17210 6.71121 1.000 93.95850 139 LEU B N 1
ATOM 708 C CA . LEU B 1 28 ? 23.68607 21.81126 5.61542 1.000 90.61433 139 LEU B CA 1
ATOM 709 C C . LEU B 1 28 ? 25.00942 22.52543 5.83534 1.000 87.70347 139 LEU B C 1
ATOM 710 O O . LEU B 1 28 ? 25.10740 23.74422 5.65372 1.000 89.93532 139 LEU B O 1
ATOM 715 N N . MET B 1 29 ? 26.00874 21.77363 6.27312 1.000 86.33063 140 MET B N 1
ATOM 716 C CA . MET B 1 29 ? 27.30641 22.31569 6.63489 1.000 82.83454 140 MET B CA 1
ATOM 717 C C . MET B 1 29 ? 28.26723 22.15900 5.46593 1.000 92.35452 140 MET B C 1
ATOM 718 O O . MET B 1 29 ? 28.49319 21.04032 4.99197 1.000 96.17969 140 MET B O 1
ATOM 723 N N . LYS B 1 30 ? 28.82263 23.27406 5.00196 1.000 89.41123 141 LYS B N 1
ATOM 724 C CA . LYS B 1 30 ? 29.97481 23.26430 4.11604 1.000 83.54791 141 LYS B CA 1
ATOM 725 C C . LYS B 1 30 ? 31.22645 23.31174 4.98725 1.000 82.97179 141 LYS B C 1
ATOM 726 O O . LYS B 1 30 ? 31.36516 24.20436 5.82447 1.000 84.80613 141 LYS B O 1
ATOM 732 N N . TRP B 1 31 ? 32.15774 22.39590 4.76093 1.000 84.35313 142 TRP B N 1
ATOM 733 C CA . TRP B 1 31 ? 33.33730 22.30949 5.61123 1.000 87.96305 142 TRP B CA 1
ATOM 734 C C . TRP B 1 31 ? 34.54789 22.94800 4.95065 1.000 89.20952 142 TRP B C 1
ATOM 735 O O . TRP B 1 31 ? 34.62768 23.06693 3.73031 1.000 92.58478 142 TRP B O 1
ATOM 746 N N . LYS B 1 32 ? 35.49655 23.36827 5.77143 1.000 87.93646 143 LYS B N 1
ATOM 747 C CA . LYS B 1 32 ? 36.70135 23.95719 5.22144 1.000 86.80885 143 LYS B CA 1
ATOM 748 C C . LYS B 1 32 ? 37.53389 22.86672 4.56875 1.000 90.70767 143 LYS B C 1
ATOM 749 O O . LYS B 1 32 ? 37.66573 21.77022 5.11532 1.000 93.28261 143 LYS B O 1
ATOM 755 N N . ASP B 1 33 ? 38.06687 23.17421 3.37974 1.000 91.55141 144 ASP B N 1
ATOM 756 C CA . ASP B 1 33 ? 38.98613 22.32467 2.60511 1.000 89.42627 144 ASP B CA 1
ATOM 757 C C . ASP B 1 33 ? 38.39201 20.95746 2.26095 1.000 90.64340 144 ASP B C 1
ATOM 758 O O . ASP B 1 33 ? 39.10542 19.95547 2.17251 1.000 90.67987 144 ASP B O 1
ATOM 763 N N . SER B 1 34 ? 37.07786 20.90256 2.08167 1.000 88.01643 145 SER B N 1
ATOM 764 C CA . SER B 1 34 ? 36.42548 19.78483 1.42298 1.000 88.80462 145 SER B CA 1
ATOM 765 C C . SER B 1 34 ? 35.26701 20.36596 0.62750 1.000 90.20545 145 SER B C 1
ATOM 766 O O . SER B 1 34 ? 34.74588 21.43700 0.96141 1.000 87.91050 145 SER B O 1
ATOM 769 N N . ASP B 1 35 ? 34.84001 19.63398 -0.41221 1.000 90.21284 146 ASP B N 1
ATOM 770 C CA . ASP B 1 35 ? 33.74297 20.08343 -1.26044 1.000 86.12953 146 ASP B CA 1
ATOM 771 C C . ASP B 1 35 ? 32.56832 19.12265 -1.30055 1.000 92.45626 146 ASP B C 1
ATOM 772 O O . ASP B 1 35 ? 31.67274 19.32425 -2.12766 1.000 102.46315 146 ASP B O 1
ATOM 777 N N . GLU B 1 36 ? 32.53800 18.09349 -0.44436 1.000 89.85535 147 GLU B N 1
ATOM 778 C CA . GLU B 1 36 ? 31.34756 17.27401 -0.22285 1.000 90.76221 147 GLU B CA 1
ATOM 779 C C . GLU B 1 36 ? 30.75357 17.82184 1.06583 1.000 97.39997 147 GLU B C 1
ATOM 780 O O . GLU B 1 36 ? 31.36563 17.68938 2.13602 1.000 95.07377 147 GLU B O 1
ATOM 786 N N . ALA B 1 37 ? 29.60312 18.49372 0.95914 1.000 97.48888 148 ALA B N 1
ATOM 787 C CA . ALA B 1 37 ? 28.89163 18.99936 2.13035 1.000 96.61110 148 ALA B CA 1
ATOM 788 C C . ALA B 1 37 ? 27.80344 18.00550 2.52775 1.000 99.02913 148 ALA B C 1
ATOM 789 O O . ALA B 1 37 ? 27.14883 17.41116 1.67031 1.000 105.94400 148 ALA B O 1
ATOM 791 N N . ASP B 1 38 ? 27.61251 17.81983 3.82543 1.000 97.58707 149 ASP B N 1
ATOM 792 C CA . ASP B 1 38 ? 26.56691 16.94383 4.33253 1.000 99.35458 149 ASP B CA 1
ATOM 793 C C . ASP B 1 38 ? 25.85532 17.67908 5.45575 1.000 99.36701 149 ASP B C 1
ATOM 794 O O . ASP B 1 38 ? 26.20153 18.81649 5.78766 1.000 95.88468 149 ASP B O 1
ATOM 799 N N . LEU B 1 39 ? 24.85355 17.01554 6.03632 1.000 102.69455 150 LEU B N 1
ATOM 800 C CA . LEU B 1 39 ? 24.01805 17.56683 7.09650 1.000 96.44503 150 LEU B CA 1
ATOM 801 C C . LEU B 1 39 ? 24.57143 17.28237 8.50018 1.000 92.84950 150 LEU B C 1
ATOM 802 O O . LEU B 1 39 ? 25.26692 16.29297 8.74164 1.000 89.28811 150 LEU B O 1
ATOM 807 N N . VAL B 1 40 ? 24.25890 18.18471 9.42551 1.000 90.45162 151 VAL B N 1
ATOM 808 C CA . VAL B 1 40 ? 24.59685 18.01925 10.82876 1.000 97.76162 151 VAL B CA 1
ATOM 809 C C . VAL B 1 40 ? 23.35821 18.27472 11.68161 1.000 102.56395 151 VAL B C 1
ATOM 810 O O . VAL B 1 40 ? 22.39806 18.92034 11.23664 1.000 96.60182 151 VAL B O 1
ATOM 814 N N . LEU B 1 41 ? 23.33840 17.64090 12.86821 1.000 104.70558 152 LEU B N 1
ATOM 815 C CA . LEU B 1 41 ? 22.31355 17.91621 13.87784 1.000 106.31238 152 LEU B CA 1
ATOM 816 C C . LEU B 1 41 ? 22.47541 19.32462 14.45083 1.000 104.68075 152 LEU B C 1
ATOM 817 O O . LEU B 1 41 ? 23.57352 19.72269 14.86681 1.000 102.41190 152 LEU B O 1
ATOM 822 N N . ALA B 1 42 ? 21.36150 20.05309 14.55243 1.000 104.70009 153 ALA B N 1
ATOM 823 C CA . ALA B 1 42 ? 21.45279 21.43577 14.99689 1.000 101.37321 153 ALA B CA 1
ATOM 824 C C . ALA B 1 42 ? 22.00091 21.50831 16.40947 1.000 103.87466 153 ALA B C 1
ATOM 825 O O . ALA B 1 42 ? 22.92650 22.27864 16.68449 1.000 102.16876 153 ALA B O 1
ATOM 827 N N . LYS B 1 43 ? 21.49045 20.64644 17.29978 1.000 109.66803 154 LYS B N 1
ATOM 828 C CA . LYS B 1 43 ? 21.91363 20.66598 18.69873 1.000 111.23366 154 LYS B CA 1
ATOM 829 C C . LYS B 1 43 ? 23.40935 20.44440 18.82151 1.000 108.96846 154 LYS B C 1
ATOM 830 O O . LYS B 1 43 ? 24.07461 21.05416 19.67140 1.000 107.64119 154 LYS B O 1
ATOM 836 N N . GLU B 1 44 ? 23.95761 19.60005 17.95065 1.000 106.96826 155 GLU B N 1
ATOM 837 C CA . GLU B 1 44 ? 25.38850 19.34923 17.96751 1.000 105.66089 155 GLU B CA 1
ATOM 838 C C . GLU B 1 44 ? 26.15859 20.56586 17.48774 1.000 106.64013 155 GLU B C 1
ATOM 839 O O . GLU B 1 44 ? 27.16749 20.95579 18.10074 1.000 97.53198 155 GLU B O 1
ATOM 845 N N . ALA B 1 45 ? 25.67981 21.18058 16.39447 1.000 109.21879 156 ALA B N 1
ATOM 846 C CA . ALA B 1 45 ? 26.33827 22.35544 15.83629 1.000 105.66134 156 ALA B CA 1
ATOM 847 C C . ALA B 1 45 ? 26.38509 23.49337 16.85607 1.000 108.16403 156 ALA B C 1
ATOM 848 O O . ALA B 1 45 ? 27.42335 24.16050 17.00596 1.000 101.43091 156 ALA B O 1
ATOM 850 N N . ASN B 1 46 ? 25.29623 23.64983 17.63630 1.000 106.39781 157 ASN B N 1
ATOM 851 C CA . ASN B 1 46 ? 25.21444 24.66477 18.68328 1.000 100.44186 157 ASN B CA 1
ATOM 852 C C . ASN B 1 46 ? 26.38413 24.54693 19.64031 1.000 102.87400 157 ASN B C 1
ATOM 853 O O . ASN B 1 46 ? 27.02883 25.54594 19.98910 1.000 98.44501 157 ASN B O 1
ATOM 858 N N . VAL B 1 47 ? 26.71339 23.30936 20.00521 1.000 105.73314 158 VAL B N 1
ATOM 859 C CA . VAL B 1 47 ? 27.74318 23.02017 20.99222 1.000 101.45260 158 VAL B CA 1
ATOM 860 C C . VAL B 1 47 ? 29.12820 23.12439 20.39065 1.000 106.13054 158 VAL B C 1
ATOM 861 O O . VAL B 1 47 ? 30.05741 23.62385 21.03311 1.000 104.29251 158 VAL B O 1
ATOM 865 N N . LYS B 1 48 ? 29.29209 22.63768 19.15605 1.000 108.31058 159 LYS B N 1
ATOM 866 C CA . LYS B 1 48 ? 30.61458 22.50029 18.55721 1.000 102.81219 159 LYS B CA 1
ATOM 867 C C . LYS B 1 48 ? 31.04699 23.75244 17.83007 1.000 101.61615 159 LYS B C 1
ATOM 868 O O . LYS B 1 48 ? 32.21024 24.14029 17.93612 1.000 105.80133 159 LYS B O 1
ATOM 874 N N . CYS B 1 49 ? 30.15654 24.37611 17.06706 1.000 99.94675 160 CYS B N 1
ATOM 875 C CA . CYS B 1 49 ? 30.48060 25.60345 16.33911 1.000 104.41566 160 CYS B CA 1
ATOM 876 C C . CYS B 1 49 ? 29.38076 26.63802 16.56801 1.000 103.31578 160 CYS B C 1
ATOM 877 O O . CYS B 1 49 ? 28.60448 26.95749 15.65898 1.000 98.18593 160 CYS B O 1
ATOM 880 N N . PRO B 1 50 ? 29.23700 27.13401 17.79877 1.000 110.37625 161 PRO B N 1
ATOM 881 C CA . PRO B 1 50 ? 28.14783 28.09437 18.05413 1.000 106.85998 161 PRO B CA 1
ATOM 882 C C . PRO B 1 50 ? 28.25322 29.33589 17.19395 1.000 102.84027 161 PRO B C 1
ATOM 883 O O . PRO B 1 50 ? 27.22479 29.87614 16.76913 1.000 102.02818 161 PRO B O 1
ATOM 887 N N . GLN B 1 51 ? 29.47422 29.76390 16.86677 1.000 97.58629 162 GLN B N 1
ATOM 888 C CA . GLN B 1 51 ? 29.63583 30.99150 16.10203 1.000 99.37409 162 GLN B CA 1
ATOM 889 C C . GLN B 1 51 ? 29.19716 30.82675 14.63672 1.000 103.03539 162 GLN B C 1
ATOM 890 O O . GLN B 1 51 ? 28.67930 31.77939 14.03345 1.000 101.49398 162 GLN B O 1
ATOM 896 N N . ILE B 1 52 ? 29.36403 29.62421 14.06647 1.000 99.36600 163 ILE B N 1
ATOM 897 C CA . ILE B 1 52 ? 28.83268 29.32276 12.74383 1.000 88.31335 163 ILE B CA 1
ATOM 898 C C . ILE B 1 52 ? 27.31064 29.39927 12.76658 1.000 94.29723 163 ILE B C 1
ATOM 899 O O . ILE B 1 52 ? 26.68834 30.05160 11.92385 1.000 94.22656 163 ILE B O 1
ATOM 904 N N . VAL B 1 53 ? 26.69159 28.78864 13.77773 1.000 100.35483 164 VAL B N 1
ATOM 905 C CA . VAL B 1 53 ? 25.23605 28.82841 13.89487 1.000 94.36812 164 VAL B CA 1
ATOM 906 C C . VAL B 1 53 ? 24.76561 30.26036 14.03612 1.000 94.06807 164 VAL B C 1
ATOM 907 O O . VAL B 1 53 ? 23.78657 30.67021 13.40086 1.000 91.61798 164 VAL B O 1
ATOM 911 N N . ILE B 1 54 ? 25.43695 31.04237 14.88989 1.000 94.90646 165 ILE B N 1
ATOM 912 C CA . ILE B 1 54 ? 25.01928 32.42859 15.06652 1.000 95.08807 165 ILE B CA 1
ATOM 913 C C . ILE B 1 54 ? 25.06393 33.14171 13.73948 1.000 96.25160 165 ILE B C 1
ATOM 914 O O . ILE B 1 54 ? 24.09021 33.79448 13.33881 1.000 93.41284 165 ILE B O 1
ATOM 919 N N . ALA B 1 55 ? 26.15085 32.92127 12.98742 1.000 95.95156 166 ALA B N 1
ATOM 920 C CA . ALA B 1 55 ? 26.31654 33.56234 11.69586 1.000 85.16997 166 ALA B CA 1
ATOM 921 C C . ALA B 1 55 ? 25.17186 33.20133 10.76838 1.000 87.90911 166 ALA B C 1
ATOM 922 O O . ALA B 1 55 ? 24.59090 34.07751 10.11916 1.000 87.31015 166 ALA B O 1
ATOM 924 N N . PHE B 1 56 ? 24.78048 31.92573 10.75521 1.000 90.96032 167 PHE B N 1
ATOM 925 C CA . PHE B 1 56 ? 23.66916 31.50141 9.91089 1.000 91.55319 167 PHE B CA 1
ATOM 926 C C . PHE B 1 56 ? 22.36603 32.17655 10.32154 1.000 92.76673 167 PHE B C 1
ATOM 927 O O . PHE B 1 56 ? 21.64922 32.72188 9.47972 1.000 93.56116 167 PHE B O 1
ATOM 935 N N . TYR B 1 57 ? 22.03477 32.13981 11.61745 1.000 95.57636 168 TYR B N 1
ATOM 936 C CA . TYR B 1 57 ? 20.76286 32.69294 12.07810 1.000 91.92945 168 TYR B CA 1
ATOM 937 C C . TYR B 1 57 ? 20.75670 34.20100 11.94623 1.000 90.17979 168 TYR B C 1
ATOM 938 O O . TYR B 1 57 ? 19.72519 34.80290 11.62847 1.000 88.12922 168 TYR B O 1
ATOM 947 N N . GLU B 1 58 ? 21.91337 34.81666 12.19276 1.000 89.91572 169 GLU B N 1
ATOM 948 C CA . GLU B 1 58 ? 22.00533 36.26539 12.30824 1.000 90.27265 169 GLU B CA 1
ATOM 949 C C . GLU B 1 58 ? 21.54647 36.96048 11.04160 1.000 91.99534 169 GLU B C 1
ATOM 950 O O . GLU B 1 58 ? 20.75520 37.90614 11.09749 1.000 91.15425 169 GLU B O 1
ATOM 956 N N . GLU B 1 59 ? 22.03030 36.48381 9.88682 1.000 94.96886 170 GLU B N 1
ATOM 957 C CA . GLU B 1 59 ? 21.65547 37.03579 8.58820 1.000 88.38756 170 GLU B CA 1
ATOM 958 C C . GLU B 1 59 ? 20.15887 36.94053 8.34895 1.000 94.95439 170 GLU B C 1
ATOM 959 O O . GLU B 1 59 ? 19.55940 37.85103 7.76565 1.000 98.61698 170 GLU B O 1
ATOM 965 N N . ARG B 1 60 ? 19.54185 35.83154 8.74323 1.000 91.06715 171 ARG B N 1
ATOM 966 C CA . ARG B 1 60 ? 18.13997 35.63965 8.42898 1.000 90.73383 171 ARG B CA 1
ATOM 967 C C . ARG B 1 60 ? 17.21654 36.39243 9.38187 1.000 96.53871 171 ARG B C 1
ATOM 968 O O . ARG B 1 60 ? 16.02894 36.08501 9.38079 1.000 105.89223 171 ARG B O 1
ATOM 976 N N . LEU B 1 61 ? 17.67283 37.34889 10.18822 1.000 94.81758 172 LEU B N 1
ATOM 977 C CA . LEU B 1 61 ? 16.77251 37.98937 11.14315 1.000 99.57529 172 LEU B CA 1
ATOM 978 C C . LEU B 1 61 ? 15.90218 39.06177 10.49138 1.000 100.01659 172 LEU B C 1
ATOM 979 O O . LEU B 1 61 ? 16.37973 39.89236 9.72042 1.000 97.50916 172 LEU B O 1
ATOM 984 N N . THR B 1 62 ? 14.62069 39.06564 10.86071 1.000 104.54200 173 THR B N 1
ATOM 985 C CA . THR B 1 62 ? 13.61213 39.98899 10.35541 1.000 107.01821 173 THR B CA 1
ATOM 986 C C . THR B 1 62 ? 12.67221 40.34706 11.50650 1.000 108.36588 173 THR B C 1
ATOM 987 O O . THR B 1 62 ? 12.59685 39.62631 12.50372 1.000 108.33778 173 THR B O 1
ATOM 991 N N . TRP B 1 63 ? 11.91253 41.43295 11.35266 1.000 107.90568 174 TRP B N 1
ATOM 992 C CA . TRP B 1 63 ? 10.89057 41.80538 12.32986 1.000 113.63602 174 TRP B CA 1
ATOM 993 C C . TRP B 1 63 ? 9.53962 41.79187 11.63977 1.000 124.27023 174 TRP B C 1
ATOM 994 O O . TRP B 1 63 ? 9.36167 42.42190 10.59125 1.000 125.53152 174 TRP B O 1
ATOM 1005 N N . HIS B 1 64 ? 8.59089 41.07866 12.22628 1.000 132.05232 175 HIS B N 1
ATOM 1006 C CA . HIS B 1 64 ? 7.29156 40.90049 11.60226 1.000 138.36151 175 HIS B CA 1
ATOM 1007 C C . HIS B 1 64 ? 6.29665 41.81224 12.31488 1.000 138.63125 175 HIS B C 1
ATOM 1008 O O . HIS B 1 64 ? 6.60793 42.42954 13.33926 1.000 128.68652 175 HIS B O 1
ATOM 1015 N N . ALA B 1 65 ? 5.10475 41.92308 11.72981 1.000 148.04652 176 ALA B N 1
ATOM 1016 C CA . ALA B 1 65 ? 4.06954 42.84326 12.20609 1.000 148.68504 176 ALA B CA 1
ATOM 1017 C C . ALA B 1 65 ? 3.79505 42.68404 13.71243 1.000 140.24295 176 ALA B C 1
ATOM 1018 O O . ALA B 1 65 ? 4.44158 43.32666 14.55045 1.000 128.02217 176 ALA B O 1
ATOM 1020 N N . ARG C 2 1 ? 12.58270 52.51330 20.39570 1.000 103.21124 2 ARG C N 1
ATOM 1021 C CA . ARG C 2 1 ? 11.64899 51.68598 21.14901 1.000 107.14246 2 ARG C CA 1
ATOM 1022 C C . ARG C 2 1 ? 10.77563 50.92910 20.13936 1.000 107.07383 2 ARG C C 1
ATOM 1023 O O . ARG C 2 1 ? 10.37849 49.78584 20.39750 1.000 104.96701 2 ARG C O 1
ATOM 1031 N N . GLN C 2 2 ? 10.48315 51.54542 18.98500 1.000 105.93106 3 GLN C N 1
ATOM 1032 C CA . GLN C 2 2 ? 9.56947 50.88270 18.05931 1.000 109.13572 3 GLN C CA 1
ATOM 1033 C C . GLN C 2 2 ? 10.13121 49.57248 17.49604 1.000 112.76575 3 GLN C C 1
ATOM 1034 O O . GLN C 2 2 ? 9.34825 48.67853 17.16266 1.000 118.95397 3 GLN C O 1
ATOM 1040 N N . LEU C 2 3 ? 11.45948 49.41306 17.37699 1.000 103.07250 4 LEU C N 1
ATOM 1041 C CA . LEU C 2 3 ? 11.92139 48.11638 16.86979 1.000 104.80997 4 LEU C CA 1
ATOM 1042 C C . LEU C 2 3 ? 11.62324 46.92388 17.81133 1.000 110.71944 4 LEU C C 1
ATOM 1043 O O . LEU C 2 3 ? 11.89551 45.78681 17.40953 1.000 118.50556 4 LEU C O 1
ATOM 1048 N N . SER C 2 4 ? 11.02789 47.12481 18.99609 1.000 112.39096 5 SER C N 1
ATOM 1049 C CA . SER C 2 4 ? 10.54211 46.02903 19.85404 1.000 111.29410 5 SER C CA 1
ATOM 1050 C C . SER C 2 4 ? 9.27492 45.40679 19.24454 1.000 123.52759 5 SER C C 1
ATOM 1051 O O . SER C 2 4 ? 8.14771 45.59990 19.72862 1.000 108.10355 5 SER C O 1
ATOM 1054 N N . ARG C 2 5 ? 9.47580 44.65336 18.14815 1.000 121.17644 6 ARG C N 1
ATOM 1055 C CA . ARG C 2 5 ? 8.38991 44.00001 17.42147 1.000 112.49074 6 ARG C CA 1
ATOM 1056 C C . ARG C 2 5 ? 8.67059 42.50900 17.33679 1.000 116.88809 6 ARG C C 1
ATOM 1057 O O . ARG C 2 5 ? 9.48862 42.00431 18.11117 1.000 114.20244 6 ARG C O 1
ATOM 1065 N N . LYS C 2 6 ? 8.02560 41.81985 16.38236 1.000 123.69339 7 LYS C N 1
ATOM 1066 C CA . LYS C 2 6 ? 7.96271 40.35616 16.34949 1.000 127.63610 7 LYS C CA 1
ATOM 1067 C C . LYS C 2 6 ? 9.32471 39.68015 16.50840 1.000 125.36918 7 LYS C C 1
ATOM 1068 O O . LYS C 2 6 ? 9.50663 38.85597 17.41584 1.000 125.63551 7 LYS C O 1
ATOM 1074 N N . ALA C 2 7 ? 10.29702 40.02345 15.65301 1.000 116.51683 8 ALA C N 1
ATOM 1075 C CA . ALA C 2 7 ? 11.60617 39.36114 15.67552 1.000 114.64668 8 ALA C CA 1
ATOM 1076 C C . ALA C 2 7 ? 11.56829 37.88274 15.28867 1.000 116.22553 8 ALA C C 1
ATOM 1077 O O . ALA C 2 7 ? 11.64927 37.00735 16.15638 1.000 113.99579 8 ALA C O 1
ATOM 1079 N N . SER C 2 8 ? 11.41597 37.60207 13.99222 1.000 114.79162 9 SER C N 1
ATOM 1080 C CA . SER C 2 8 ? 11.44680 36.25134 13.44269 1.000 111.01663 9 SER C CA 1
ATOM 1081 C C . SER C 2 8 ? 12.75788 36.01837 12.70499 1.000 107.19677 9 SER C C 1
ATOM 1082 O O . SER C 2 8 ? 13.29867 36.93478 12.07879 1.000 105.96140 9 SER C O 1
ATOM 1085 N N . VAL C 2 9 ? 13.26562 34.78947 12.79996 1.000 105.41760 10 VAL C N 1
ATOM 1086 C CA . VAL C 2 9 ? 14.37727 34.29583 11.98566 1.000 100.92754 10 VAL C CA 1
ATOM 1087 C C . VAL C 2 9 ? 13.77802 33.53173 10.80700 1.000 101.28759 10 VAL C C 1
ATOM 1088 O O . VAL C 2 9 ? 13.10573 32.51277 10.99548 1.000 105.26501 10 VAL C O 1
ATOM 1092 N N . LYS C 2 10 ? 14.01348 34.00622 9.58800 1.000 100.89274 11 LYS C N 1
ATOM 1093 C CA . LYS C 2 10 ? 13.40125 33.41322 8.40262 1.000 97.87906 11 LYS C CA 1
ATOM 1094 C C . LYS C 2 10 ? 14.27159 32.26560 7.90559 1.000 96.97744 11 LYS C C 1
ATOM 1095 O O . LYS C 2 10 ? 15.47438 32.42521 7.70238 1.000 96.07693 11 LYS C O 1
ATOM 1101 N N . VAL C 2 11 ? 13.68027 31.08580 7.83757 1.000 96.28106 12 VAL C N 1
ATOM 1102 C CA . VAL C 2 11 ? 14.35437 29.85619 7.46321 1.000 91.89847 12 VAL C CA 1
ATOM 1103 C C . VAL C 2 11 ? 13.50823 29.12993 6.40525 1.000 97.78462 12 VAL C C 1
ATOM 1104 O O . VAL C 2 11 ? 12.28597 29.02533 6.54292 1.000 97.36026 12 VAL C O 1
ATOM 1108 N N . SER C 2 12 ? 14.14055 28.65204 5.33261 1.000 97.05017 13 SER C N 1
ATOM 1109 C CA . SER C 2 12 ? 13.39617 27.94072 4.30342 1.000 96.53103 13 SER C CA 1
ATOM 1110 C C . SER C 2 12 ? 14.03998 26.59992 3.95291 1.000 94.21842 13 SER C C 1
ATOM 1111 O O . SER C 2 12 ? 15.23595 26.38040 4.17183 1.000 90.82154 13 SER C O 1
ATOM 1114 N N . LYS C 2 13 ? 13.18501 25.66009 3.53831 1.000 96.73262 14 LYS C N 1
ATOM 1115 C CA . LYS C 2 13 ? 13.56173 24.34820 3.01293 1.000 98.58963 14 LYS C CA 1
ATOM 1116 C C . LYS C 2 13 ? 13.69630 24.30582 1.48156 1.000 104.07461 14 LYS C C 1
ATOM 1117 O O . LYS C 2 13 ? 13.85369 23.21268 0.93030 1.000 103.96471 14 LYS C O 1
ATOM 1123 N N . THR C 2 14 ? 13.67991 25.45561 0.78801 1.000 102.25461 15 THR C N 1
ATOM 1124 C CA . THR C 2 14 ? 13.64244 25.46699 -0.67381 1.000 94.98134 15 THR C CA 1
ATOM 1125 C C . THR C 2 14 ? 14.85196 24.79796 -1.29688 1.000 103.43744 15 THR C C 1
ATOM 1126 O O . THR C 2 14 ? 14.79991 24.46528 -2.48778 1.000 102.21149 15 THR C O 1
ATOM 1130 N N . TRP C 2 15 ? 15.94766 24.62203 -0.55056 1.000 104.32996 16 TRP C N 1
ATOM 1131 C CA . TRP C 2 15 ? 17.07972 23.86341 -1.07979 1.000 102.47110 16 TRP C CA 1
ATOM 1132 C C . TRP C 2 15 ? 16.67693 22.39008 -1.07141 1.000 107.33569 16 TRP C C 1
ATOM 1133 O O . TRP C 2 15 ? 15.52153 22.04198 -0.81049 1.000 113.56187 16 TRP C O 1
ATOM 1144 N N . SER C 2 16 ? 17.62598 21.49211 -1.30845 1.000 107.44382 17 SER C N 1
ATOM 1145 C CA . SER C 2 16 ? 17.29413 20.04333 -1.36477 1.000 114.71069 17 SER C CA 1
ATOM 1146 C C . SER C 2 16 ? 16.07190 19.73651 -2.26920 1.000 110.23537 17 SER C C 1
ATOM 1147 O O . SER C 2 16 ? 14.97856 19.42830 -1.78383 1.000 110.03029 17 SER C O 1
ATOM 1150 N N . GLU D 1 1 ? 22.89220 66.02946 20.93425 1.000 163.15240 112 GLU D N 1
ATOM 1151 C CA . GLU D 1 1 ? 22.15559 67.08597 20.24895 1.000 166.97581 112 GLU D CA 1
ATOM 1152 C C . GLU D 1 1 ? 22.28750 66.96726 18.72588 1.000 171.36756 112 GLU D C 1
ATOM 1153 O O . GLU D 1 1 ? 21.47784 67.53204 17.97685 1.000 170.90960 112 GLU D O 1
ATOM 1159 N N . ILE D 1 2 ? 23.30202 66.22527 18.27933 1.000 173.58002 113 ILE D N 1
ATOM 1160 C CA . ILE D 1 2 ? 23.61006 66.10768 16.85360 1.000 177.24123 113 ILE D CA 1
ATOM 1161 C C . ILE D 1 2 ? 22.47423 65.33800 16.18395 1.000 177.96966 113 ILE D C 1
ATOM 1162 O O . ILE D 1 2 ? 22.37729 64.11313 16.30668 1.000 180.67105 113 ILE D O 1
ATOM 1167 N N . ALA D 1 3 ? 21.62630 66.04954 15.44513 1.000 173.57231 114 ALA D N 1
ATOM 1168 C CA . ALA D 1 3 ? 20.36585 65.45176 15.03450 1.000 172.34650 114 ALA D CA 1
ATOM 1169 C C . ALA D 1 3 ? 20.25382 65.32927 13.51793 1.000 180.88832 114 ALA D C 1
ATOM 1170 O O . ALA D 1 3 ? 19.25463 65.76909 12.93954 1.000 180.00237 114 ALA D O 1
ATOM 1172 N N . ARG D 1 4 ? 21.26812 64.75362 12.85616 1.000 181.10872 115 ARG D N 1
ATOM 1173 C CA . ARG D 1 4 ? 21.23725 64.67103 11.39853 1.000 171.19674 115 ARG D CA 1
ATOM 1174 C C . ARG D 1 4 ? 20.07463 63.78077 10.97016 1.000 169.94895 115 ARG D C 1
ATOM 1175 O O . ARG D 1 4 ? 19.86548 62.70017 11.53120 1.000 170.48468 115 ARG D O 1
ATOM 1183 N N . GLY D 1 5 ? 19.32518 64.23537 9.97076 1.000 165.96137 116 GLY D N 1
ATOM 1184 C CA . GLY D 1 5 ? 18.22897 63.47690 9.40189 1.000 160.65501 116 GLY D CA 1
ATOM 1185 C C . GLY D 1 5 ? 17.64066 64.22169 8.22334 1.000 157.72314 116 GLY D C 1
ATOM 1186 O O . GLY D 1 5 ? 18.36644 64.72695 7.35352 1.000 152.76114 116 GLY D O 1
ATOM 1187 N N . PHE D 1 6 ? 16.30950 64.24854 8.15198 1.000 156.39023 117 PHE D N 1
ATOM 1188 C CA . PHE D 1 6 ? 15.67498 65.13402 7.18806 1.000 155.58631 117 PHE D CA 1
ATOM 1189 C C . PHE D 1 6 ? 15.91469 66.58610 7.57225 1.000 157.41453 117 PHE D C 1
ATOM 1190 O O . PHE D 1 6 ? 15.87533 67.47319 6.71072 1.000 152.25636 117 PHE D O 1
ATOM 1198 N N . GLU D 1 7 ? 16.18029 66.81394 8.86398 1.000 164.67450 118 GLU D N 1
ATOM 1199 C CA . GLU D 1 7 ? 16.46028 68.11213 9.46964 1.000 164.29630 118 GLU D CA 1
ATOM 1200 C C . GLU D 1 7 ? 17.82797 68.67992 9.07897 1.000 163.06133 118 GLU D C 1
ATOM 1201 O O . GLU D 1 7 ? 18.05493 69.87894 9.25881 1.000 159.81583 118 GLU D O 1
ATOM 1207 N N . ARG D 1 8 ? 18.74406 67.85104 8.56428 1.000 164.17211 119 ARG D N 1
ATOM 1208 C CA . ARG D 1 8 ? 20.03876 68.33968 8.10089 1.000 156.43253 119 ARG D CA 1
ATOM 1209 C C . ARG D 1 8 ? 19.90817 69.49423 7.12162 1.000 160.88567 119 ARG D C 1
ATOM 1210 O O . ARG D 1 8 ? 20.89928 70.17707 6.84536 1.000 162.97401 119 ARG D O 1
ATOM 1218 N N . GLY D 1 9 ? 18.71937 69.69977 6.56078 1.000 163.98430 120 GLY D N 1
ATOM 1219 C CA . GLY D 1 9 ? 18.41126 70.85770 5.75584 1.000 161.73917 120 GLY D CA 1
ATOM 1220 C C . GLY D 1 9 ? 19.10097 70.91973 4.41412 1.000 166.59952 120 GLY D C 1
ATOM 1221 O O . GLY D 1 9 ? 19.04266 71.96330 3.75699 1.000 170.44523 120 GLY D O 1
ATOM 1222 N N . LEU D 1 10 ? 19.73212 69.84030 3.96582 1.000 163.97421 121 LEU D N 1
ATOM 1223 C CA . LEU D 1 10 ? 20.32105 69.83630 2.63597 1.000 165.02260 121 LEU D CA 1
ATOM 1224 C C . LEU D 1 10 ? 19.26448 69.37062 1.62081 1.000 167.43926 121 LEU D C 1
ATOM 1225 O O . LEU D 1 10 ? 18.26854 68.73399 1.97723 1.000 166.62568 121 LEU D O 1
ATOM 1230 N N . GLU D 1 11 ? 19.46382 69.74117 0.34766 1.000 169.59999 122 GLU D N 1
ATOM 1231 C CA . GLU D 1 11 ? 18.51225 69.38193 -0.71427 1.000 169.28051 122 GLU D CA 1
ATOM 1232 C C . GLU D 1 11 ? 18.69535 67.94226 -1.19918 1.000 165.64197 122 GLU D C 1
ATOM 1233 O O . GLU D 1 11 ? 19.82856 67.51712 -1.46822 1.000 159.54539 122 GLU D O 1
ATOM 1239 N N . PRO D 1 12 ? 17.60469 67.16850 -1.29208 1.000 164.84670 123 PRO D N 1
ATOM 1240 C CA . PRO D 1 12 ? 17.69148 65.76630 -1.72767 1.000 156.82428 123 PRO D CA 1
ATOM 1241 C C . PRO D 1 12 ? 18.02315 65.59473 -3.20383 1.000 150.10248 123 PRO D C 1
ATOM 1242 O O . PRO D 1 12 ? 17.50972 66.31030 -4.06506 1.000 150.12151 123 PRO D O 1
ATOM 1246 N N . GLU D 1 13 ? 18.89340 64.62389 -3.48485 1.000 148.31292 124 GLU D N 1
ATOM 1247 C CA . GLU D 1 13 ? 19.22509 64.22727 -4.84798 1.000 145.53937 124 GLU D CA 1
ATOM 1248 C C . GLU D 1 13 ? 18.39276 63.02852 -5.29069 1.000 143.12882 124 GLU D C 1
ATOM 1249 O O . GLU D 1 13 ? 17.54994 63.14630 -6.18243 1.000 144.88123 124 GLU D O 1
ATOM 1255 N N . LYS D 1 14 ? 18.56606 61.88583 -4.62994 1.000 142.40626 125 LYS D N 1
ATOM 1256 C CA . LYS D 1 14 ? 17.80965 60.68507 -4.96335 1.000 138.86823 125 LYS D CA 1
ATOM 1257 C C . LYS D 1 14 ? 17.77204 59.77308 -3.74831 1.000 137.27858 125 LYS D C 1
ATOM 1258 O O . LYS D 1 14 ? 18.54545 59.93437 -2.79975 1.000 134.71492 125 LYS D O 1
ATOM 1264 N N . ILE D 1 15 ? 16.84512 58.82374 -3.78597 1.000 133.72914 126 ILE D N 1
ATOM 1265 C CA . ILE D 1 15 ? 16.75674 57.79141 -2.76666 1.000 122.90194 126 ILE D CA 1
ATOM 1266 C C . ILE D 1 15 ? 17.62305 56.62705 -3.21519 1.000 123.89345 126 ILE D C 1
ATOM 1267 O O . ILE D 1 15 ? 17.49429 56.13630 -4.34175 1.000 131.39212 126 ILE D O 1
ATOM 1272 N N . ILE D 1 16 ? 18.52177 56.19590 -2.34063 1.000 124.02411 127 ILE D N 1
ATOM 1273 C CA . ILE D 1 16 ? 19.53496 55.21109 -2.69950 1.000 128.41017 127 ILE D CA 1
ATOM 1274 C C . ILE D 1 16 ? 19.30308 53.85193 -2.03595 1.000 124.16468 127 ILE D C 1
ATOM 1275 O O . ILE D 1 16 ? 20.01588 52.88369 -2.36632 1.000 127.51549 127 ILE D O 1
ATOM 1280 N N . GLY D 1 17 ? 18.37962 53.76056 -1.08146 1.000 114.52825 128 GLY D N 1
ATOM 1281 C CA . GLY D 1 17 ? 18.02511 52.48561 -0.47757 1.000 111.79587 128 GLY D CA 1
ATOM 1282 C C . GLY D 1 17 ? 16.76072 52.63576 0.33898 1.000 105.42075 128 GLY D C 1
ATOM 1283 O O . GLY D 1 17 ? 16.24352 53.74218 0.52607 1.000 108.01619 128 GLY D O 1
ATOM 1284 N N . ALA D 1 18 ? 16.22972 51.49987 0.78327 1.000 89.04952 129 ALA D N 1
ATOM 1285 C CA . ALA D 1 18 ? 15.04224 51.57182 1.61301 1.000 97.24918 129 ALA D CA 1
ATOM 1286 C C . ALA D 1 18 ? 14.99224 50.37792 2.54150 1.000 101.40990 129 ALA D C 1
ATOM 1287 O O . ALA D 1 18 ? 15.42023 49.27819 2.18357 1.000 102.54050 129 ALA D O 1
ATOM 1289 N N . THR D 1 19 ? 14.38729 50.60079 3.71100 1.000 101.10314 130 THR D N 1
ATOM 1290 C CA . THR D 1 19 ? 14.25960 49.59389 4.75404 1.000 98.68151 130 THR D CA 1
ATOM 1291 C C . THR D 1 19 ? 13.08452 49.92631 5.66009 1.000 96.90069 130 THR D C 1
ATOM 1292 O O . THR D 1 19 ? 12.84716 51.09515 5.97257 1.000 97.80514 130 THR D O 1
ATOM 1296 N N . ASP D 1 20 ? 12.31092 48.88380 5.99621 1.000 94.92761 131 ASP D N 1
ATOM 1297 C CA . ASP D 1 20 ? 11.21848 48.93479 6.96078 1.000 103.01223 131 ASP D CA 1
ATOM 1298 C C . ASP D 1 20 ? 11.43558 48.01198 8.17646 1.000 107.65637 131 ASP D C 1
ATOM 1299 O O . ASP D 1 20 ? 10.46843 47.43277 8.68687 1.000 107.03016 131 ASP D O 1
ATOM 1304 N N . SER D 1 21 ? 12.69666 47.78057 8.60632 1.000 106.99517 132 SER D N 1
ATOM 1305 C CA . SER D 1 21 ? 12.93079 46.79353 9.66551 1.000 104.07248 132 SER D CA 1
ATOM 1306 C C . SER D 1 21 ? 12.28295 47.25000 10.95974 1.000 115.78646 132 SER D C 1
ATOM 1307 O O . SER D 1 21 ? 11.65374 46.45148 11.66843 1.000 117.98740 132 SER D O 1
ATOM 1310 N N . SER D 1 22 ? 12.42263 48.53467 11.28333 1.000 120.30151 133 SER D N 1
ATOM 1311 C CA . SER D 1 22 ? 11.61965 49.11940 12.34191 1.000 112.76099 133 SER D CA 1
ATOM 1312 C C . SER D 1 22 ? 10.18803 49.20463 11.84537 1.000 117.67373 133 SER D C 1
ATOM 1313 O O . SER D 1 22 ? 9.92710 49.18949 10.64056 1.000 121.98211 133 SER D O 1
ATOM 1316 N N . GLY D 1 23 ? 9.25114 49.31265 12.76366 1.000 116.80683 134 GLY D N 1
ATOM 1317 C CA . GLY D 1 23 ? 7.86590 49.35259 12.32765 1.000 118.39451 134 GLY D CA 1
ATOM 1318 C C . GLY D 1 23 ? 7.53475 50.37987 11.25205 1.000 108.06433 134 GLY D C 1
ATOM 1319 O O . GLY D 1 23 ? 6.46335 50.30186 10.65965 1.000 111.28320 134 GLY D O 1
ATOM 1320 N N . ASP D 1 24 ? 8.43271 51.30887 10.93989 1.000 105.84959 135 ASP D N 1
ATOM 1321 C CA . ASP D 1 24 ? 8.14682 52.32215 9.93691 1.000 111.04144 135 ASP D CA 1
ATOM 1322 C C . ASP D 1 24 ? 9.14434 52.28536 8.7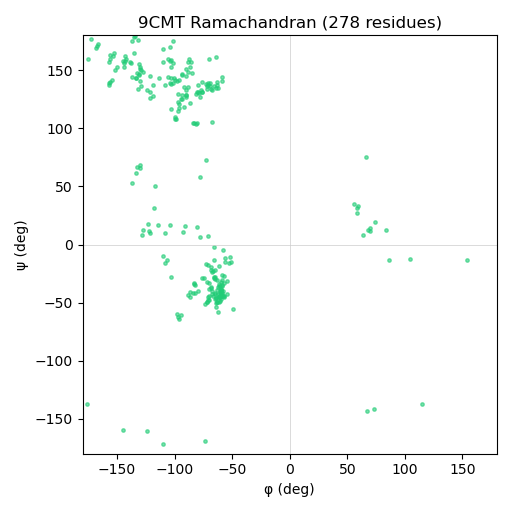8953 1.000 114.73245 135 ASP D C 1
ATOM 1323 O O . ASP D 1 24 ? 10.33812 52.04237 8.99136 1.000 117.10464 135 ASP D O 1
ATOM 1328 N N . LEU D 1 25 ? 8.63682 52.57018 7.58732 1.000 112.39785 136 LEU D N 1
ATOM 1329 C CA . LEU D 1 25 ? 9.41403 52.49908 6.35482 1.000 110.86519 136 LEU D CA 1
ATOM 1330 C C . LEU D 1 25 ? 10.26673 53.74335 6.19118 1.000 111.62934 136 LEU D C 1
ATOM 1331 O O . LEU D 1 25 ? 9.75881 54.85997 6.31640 1.000 115.45407 136 LEU D O 1
ATOM 1336 N N . MET D 1 26 ? 11.55069 53.56086 5.88679 1.000 107.05148 137 MET D N 1
ATOM 1337 C CA . MET D 1 26 ? 12.46880 54.68996 5.77953 1.000 113.70294 137 MET D CA 1
ATOM 1338 C C . MET D 1 26 ? 13.31626 54.59558 4.52453 1.000 110.29888 137 MET D C 1
ATOM 1339 O O . MET D 1 26 ? 13.75608 53.50514 4.15078 1.000 111.85532 137 MET D O 1
ATOM 1344 N N . PHE D 1 27 ? 13.59592 55.74423 3.91433 1.000 105.81095 138 PHE D N 1
ATOM 1345 C CA . PHE D 1 27 ? 14.45463 55.78457 2.74246 1.000 113.33961 138 PHE D CA 1
ATOM 1346 C C . PHE D 1 27 ? 15.82571 56.24923 3.16528 1.000 113.70217 138 PHE D C 1
ATOM 1347 O O . PHE D 1 27 ? 15.95610 57.16862 3.97320 1.000 115.23127 138 PHE D O 1
ATOM 1355 N N . LEU D 1 28 ? 16.84020 55.61446 2.60030 1.000 113.79260 139 LEU D N 1
ATOM 1356 C CA . LEU D 1 28 ? 18.20620 56.09182 2.71348 1.000 114.85604 139 LEU D CA 1
ATOM 1357 C C . LEU D 1 28 ? 18.34021 57.18513 1.67343 1.000 116.76249 139 LEU D C 1
ATOM 1358 O O . LEU D 1 28 ? 18.48926 56.90380 0.48580 1.000 120.15287 139 LEU D O 1
ATOM 1363 N N . MET D 1 29 ? 18.31795 58.43836 2.12806 1.000 123.56923 140 MET D N 1
ATOM 1364 C CA . MET D 1 29 ? 18.30339 59.60066 1.24740 1.000 128.60751 140 MET D CA 1
ATOM 1365 C C . MET D 1 29 ? 19.71535 60.11217 0.98581 1.000 136.53105 140 MET D C 1
ATOM 1366 O O . MET D 1 29 ? 20.48044 60.36890 1.92401 1.000 137.13300 140 MET D O 1
ATOM 1371 N N . LYS D 1 30 ? 20.06429 60.22113 -0.29683 1.000 138.63606 141 LYS D N 1
ATOM 1372 C CA . LYS D 1 30 ? 21.27697 60.90492 -0.72794 1.000 143.77574 141 LYS D CA 1
ATOM 1373 C C . LYS D 1 30 ? 20.97638 62.37787 -0.98475 1.000 148.04720 141 LYS D C 1
ATOM 1374 O O . LYS D 1 30 ? 19.96622 62.70247 -1.61776 1.000 147.22234 141 LYS D O 1
ATOM 1380 N N . TRP D 1 31 ? 21.83237 63.26019 -0.45663 1.000 153.30620 142 TRP D N 1
ATOM 1381 C CA . TRP D 1 31 ? 21.71373 64.71006 -0.57413 1.000 153.72538 142 TRP D CA 1
ATOM 1382 C C . TRP D 1 31 ? 22.70472 65.26624 -1.60375 1.000 157.61320 142 TRP D C 1
ATOM 1383 O O . TRP D 1 31 ? 23.71406 64.63264 -1.93537 1.000 156.54931 142 TRP D O 1
ATOM 1394 N N . LYS D 1 32 ? 22.39542 66.46111 -2.12560 1.000 160.04429 143 LYS D N 1
ATOM 1395 C CA . LYS D 1 32 ? 23.26021 67.08057 -3.12970 1.000 162.99776 143 LYS D CA 1
ATOM 1396 C C . LYS D 1 32 ? 24.56498 67.56780 -2.50911 1.000 166.94424 143 LYS D C 1
ATOM 1397 O O . LYS D 1 32 ? 24.55900 68.22307 -1.46168 1.000 163.60335 143 LYS D O 1
ATOM 1403 N N . ASP D 1 33 ? 25.68847 67.26384 -3.16950 1.000 169.11891 144 ASP D N 1
ATOM 1404 C CA . ASP D 1 33 ? 27.00629 67.75039 -2.74055 1.000 171.62385 144 ASP D CA 1
ATOM 1405 C C . ASP D 1 33 ? 27.31483 67.37313 -1.28811 1.000 169.24947 144 ASP D C 1
ATOM 1406 O O . ASP D 1 33 ? 27.94864 68.12944 -0.54677 1.000 171.08996 144 ASP D O 1
ATOM 1411 N N . SER D 1 34 ? 26.85307 66.20290 -0.86940 1.000 164.26294 145 SER D N 1
ATOM 1412 C CA . SER D 1 34 ? 27.26905 65.60738 0.38381 1.000 162.14884 145 SER D CA 1
ATOM 1413 C C . SER D 1 34 ? 27.47064 64.11981 0.13868 1.000 163.17674 145 SER D C 1
ATOM 1414 O O . SER D 1 34 ? 26.94297 63.54910 -0.82019 1.000 162.90318 145 SER D O 1
ATOM 1417 N N . ASP D 1 35 ? 28.27982 63.50204 0.99440 1.000 162.22866 146 ASP D N 1
ATOM 1418 C 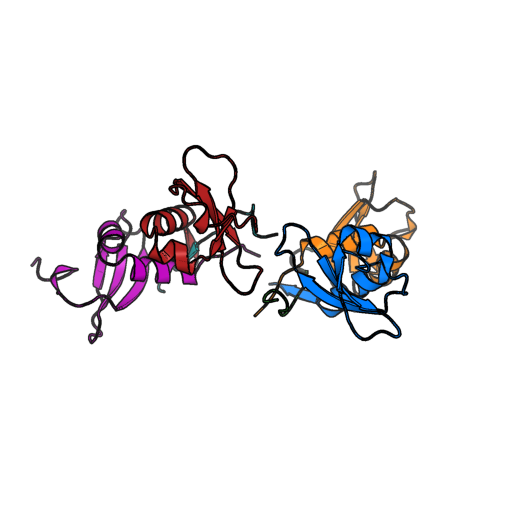CA . ASP D 1 35 ? 28.52036 62.06689 0.93411 1.000 160.13634 146 ASP D CA 1
ATOM 1419 C C . ASP D 1 35 ? 28.14616 61.38855 2.23907 1.000 161.63082 146 ASP D C 1
ATOM 1420 O O . ASP D 1 35 ? 28.47827 60.21214 2.44080 1.000 159.43093 146 ASP D O 1
ATOM 1425 N N . GLU D 1 36 ? 27.45234 62.10289 3.12153 1.000 164.09554 147 GLU D N 1
ATOM 1426 C CA . GLU D 1 36 ? 26.81570 61.51306 4.28771 1.000 162.03195 147 GLU D CA 1
ATOM 1427 C C . GLU D 1 36 ? 25.33876 61.32420 3.94416 1.000 156.38713 147 GLU D C 1
ATOM 1428 O O . GLU D 1 36 ? 24.58746 62.30311 3.84634 1.000 156.59871 147 GLU D O 1
ATOM 1434 N N . ALA D 1 37 ? 24.93011 60.07010 3.73937 1.000 147.19763 148 ALA D N 1
ATOM 1435 C CA . ALA D 1 37 ? 23.53476 59.73284 3.49941 1.000 139.20096 148 ALA D CA 1
ATOM 1436 C C . ALA D 1 37 ? 22.92450 59.26131 4.80816 1.000 138.10404 148 ALA D C 1
ATOM 1437 O O . ALA D 1 37 ? 23.58049 58.56909 5.58992 1.000 142.35767 148 ALA D O 1
ATOM 1439 N N . ASP D 1 38 ? 21.67902 59.64522 5.06390 1.000 135.52919 149 ASP D N 1
ATOM 1440 C CA . ASP D 1 38 ? 21.03292 59.21987 6.29630 1.000 135.89947 149 ASP D CA 1
ATOM 1441 C C . ASP D 1 38 ? 19.59871 58.79614 6.01782 1.000 131.52699 149 ASP D C 1
ATOM 1442 O O . ASP D 1 38 ? 19.07028 58.97269 4.91513 1.000 127.24019 149 ASP D O 1
ATOM 1447 N N . LEU D 1 39 ? 18.94546 58.29377 7.05973 1.000 128.38322 150 LEU D N 1
ATOM 1448 C CA . LEU D 1 39 ? 17.58899 57.80451 6.92898 1.000 120.77671 150 LEU D CA 1
ATOM 1449 C C . LEU D 1 39 ? 16.60066 58.92751 7.19433 1.000 122.06258 150 LEU D C 1
ATOM 1450 O O . LEU D 1 39 ? 16.82798 59.79842 8.03554 1.000 132.42709 150 LEU D O 1
ATOM 1455 N N . VAL D 1 40 ? 15.49147 58.89040 6.46862 1.000 119.47980 151 VAL D N 1
ATOM 1456 C CA . VAL D 1 40 ? 14.38068 59.80371 6.66515 1.000 117.37455 151 VAL D CA 1
ATOM 1457 C C . VAL D 1 40 ? 13.13161 58.94807 6.72752 1.000 118.39583 151 VAL D C 1
ATOM 1458 O O . VAL D 1 40 ? 13.03331 57.92286 6.04765 1.000 120.35160 151 VAL D O 1
ATOM 1462 N N . LEU D 1 41 ? 12.16753 59.37279 7.53625 1.000 118.26486 152 LEU D N 1
ATOM 1463 C CA . LEU D 1 41 ? 10.89793 58.67189 7.55120 1.000 114.31604 152 LEU D CA 1
ATOM 1464 C C . LEU D 1 41 ? 10.25513 58.78982 6.17468 1.000 122.16282 152 LEU D C 1
ATOM 1465 O O . LEU D 1 41 ? 10.31387 59.84452 5.53057 1.000 122.59903 152 LEU D O 1
ATOM 1470 N N . ALA D 1 42 ? 9.68979 57.67665 5.69326 1.000 121.78480 153 ALA D N 1
ATOM 1471 C CA . ALA D 1 42 ? 9.12048 57.67985 4.35207 1.000 117.52329 153 ALA D CA 1
ATOM 1472 C C . ALA D 1 42 ? 7.97097 58.66822 4.25558 1.000 122.24947 153 ALA D C 1
ATOM 1473 O O . ALA D 1 42 ? 7.88051 59.42210 3.27908 1.000 122.60008 153 ALA D O 1
ATOM 1475 N N . LYS D 1 43 ? 7.10487 58.70628 5.28120 1.000 122.40930 154 LYS D N 1
ATOM 1476 C CA . LYS D 1 43 ? 5.94508 59.59506 5.25328 1.000 121.88298 154 LYS D CA 1
ATOM 1477 C C . LYS D 1 43 ? 6.35346 61.04829 5.05732 1.000 123.87265 154 LYS D C 1
ATOM 1478 O O . LYS D 1 43 ? 5.60209 61.82525 4.45634 1.000 125.17560 154 LYS D O 1
ATOM 1484 N N . GLU D 1 44 ? 7.51464 61.44669 5.57914 1.000 121.19374 155 GLU D N 1
ATOM 1485 C CA . GLU D 1 44 ? 7.97729 62.80764 5.34370 1.000 122.04776 155 GLU D CA 1
ATOM 1486 C C . GLU D 1 44 ? 8.42945 62.99132 3.90404 1.000 122.36460 155 GLU D C 1
ATOM 1487 O O . GLU D 1 44 ? 7.97730 63.91651 3.22129 1.000 125.52663 155 GLU D O 1
ATOM 1493 N N . ALA D 1 45 ? 9.27543 62.08280 3.40225 1.000 124.05997 156 ALA D N 1
ATOM 1494 C CA . ALA D 1 45 ? 9.77100 62.21482 2.03052 1.000 125.33491 156 ALA D CA 1
ATOM 1495 C C . ALA D 1 45 ? 8.62858 62.16267 1.02916 1.000 126.38339 156 ALA D C 1
ATOM 1496 O O . ALA D 1 45 ? 8.69200 62.81455 -0.02341 1.000 127.95474 156 ALA D O 1
ATOM 1498 N N . ASN D 1 46 ? 7.59095 61.37206 1.32465 1.000 121.26660 157 ASN D N 1
ATOM 1499 C CA . ASN D 1 46 ? 6.41373 61.36735 0.46943 1.000 121.54660 157 ASN D CA 1
ATOM 1500 C C . ASN D 1 46 ? 5.83246 62.77756 0.35880 1.000 126.83955 157 ASN D C 1
ATOM 1501 O O . ASN D 1 46 ? 5.53220 63.25195 -0.74900 1.000 127.31717 157 ASN D O 1
ATOM 1506 N N . VAL D 1 47 ? 5.73913 63.49065 1.49059 1.000 126.75316 158 VAL D N 1
ATOM 1507 C CA . VAL D 1 47 ? 5.14388 64.82999 1.49660 1.000 128.10342 158 VAL D CA 1
ATOM 1508 C C . VAL D 1 47 ? 6.14498 65.90988 1.07097 1.000 125.97724 158 VAL D C 1
ATOM 1509 O O . VAL D 1 47 ? 5.76296 66.89696 0.43508 1.000 127.29185 158 VAL D O 1
ATOM 1513 N N . LYS D 1 48 ? 7.42180 65.76969 1.41165 1.000 125.63457 159 LYS D N 1
ATOM 1514 C CA . LYS D 1 48 ? 8.34696 66.85947 1.12494 1.000 130.81704 159 LYS D CA 1
ATOM 1515 C C . LYS D 1 48 ? 8.95515 66.79607 -0.27555 1.000 126.39695 159 LYS D C 1
ATOM 1516 O O . LYS D 1 48 ? 9.10795 67.84311 -0.91239 1.000 122.93051 159 LYS D O 1
ATOM 1522 N N . CYS D 1 49 ? 9.33713 65.61262 -0.76831 1.000 129.74946 160 CYS D N 1
ATOM 1523 C CA . CYS D 1 49 ? 9.92290 65.46489 -2.10954 1.000 135.60678 160 CYS D CA 1
ATOM 1524 C C . CYS D 1 49 ? 9.21498 64.35329 -2.88783 1.000 132.51696 160 CYS D C 1
ATOM 1525 O O . CYS D 1 49 ? 9.80852 63.31095 -3.19525 1.000 129.38172 160 CYS D O 1
ATOM 1528 N N . PRO D 1 50 ? 7.94303 64.56560 -3.25211 1.000 131.91081 161 PRO D N 1
ATOM 1529 C CA . PRO D 1 50 ? 7.16965 63.48086 -3.87958 1.000 131.45173 161 PRO D CA 1
ATOM 1530 C C . PRO D 1 50 ? 7.76908 62.94563 -5.16760 1.000 125.97234 161 PRO D C 1
ATOM 1531 O O . PRO D 1 50 ? 7.66370 61.74296 -5.43116 1.000 124.71920 161 PRO D O 1
ATOM 1535 N N . GLN D 1 51 ? 8.40050 63.78572 -5.98303 1.000 123.45143 162 GLN D N 1
ATOM 1536 C CA . GLN D 1 51 ? 8.94887 63.25255 -7.22644 1.000 125.89107 162 GLN D CA 1
ATOM 1537 C C . GLN D 1 51 ? 10.21126 62.44002 -6.97309 1.000 125.20536 162 GLN D C 1
ATOM 1538 O O . GLN D 1 51 ? 10.53562 61.54224 -7.76002 1.000 122.33795 162 GLN D O 1
ATOM 1544 N N . ILE D 1 52 ? 10.95541 62.76933 -5.91257 1.000 125.40934 163 ILE D N 1
ATOM 1545 C CA . ILE D 1 52 ? 12.12234 61.97350 -5.54264 1.000 123.75642 163 ILE D CA 1
ATOM 1546 C C . ILE D 1 52 ? 11.68886 60.57316 -5.11329 1.000 122.45839 163 ILE D C 1
ATOM 1547 O O . ILE D 1 52 ? 12.34464 59.57625 -5.44760 1.000 119.44252 163 ILE D O 1
ATOM 1552 N N . VAL D 1 53 ? 10.59401 60.47812 -4.34672 1.000 120.51008 164 VAL D N 1
ATOM 1553 C CA . VAL D 1 53 ? 10.04429 59.17562 -3.96634 1.000 117.66342 164 VAL D CA 1
ATOM 1554 C C . VAL D 1 53 ? 9.55296 58.41255 -5.19406 1.000 118.91274 164 VAL D C 1
ATOM 1555 O O . VAL D 1 53 ? 9.91497 57.24959 -5.40953 1.000 116.70471 164 VAL D O 1
ATOM 1559 N N . ILE D 1 54 ? 8.73733 59.06487 -6.03097 1.000 123.46179 165 ILE D N 1
ATOM 1560 C CA . ILE D 1 54 ? 8.19275 58.40847 -7.22509 1.000 120.91208 165 ILE D CA 1
ATOM 1561 C C . ILE D 1 54 ? 9.31325 57.96041 -8.15383 1.000 116.15922 165 ILE D C 1
ATOM 1562 O O . ILE D 1 54 ? 9.24073 56.88603 -8.75924 1.000 118.53400 165 ILE D O 1
ATOM 1567 N N . ALA D 1 55 ? 10.35372 58.77956 -8.29940 1.000 112.25888 166 ALA D N 1
ATOM 1568 C CA . ALA D 1 55 ? 11.48711 58.37780 -9.12296 1.000 113.19052 166 ALA D CA 1
ATOM 1569 C C . ALA D 1 55 ? 12.13587 57.10156 -8.59196 1.000 118.94452 166 ALA D C 1
ATOM 1570 O O . ALA D 1 55 ? 12.55260 56.23494 -9.37397 1.000 117.11935 166 ALA D O 1
ATOM 1572 N N . PHE D 1 56 ? 12.24397 56.97473 -7.26313 1.000 120.50334 167 PHE D N 1
ATOM 1573 C CA . PHE D 1 56 ? 12.85189 55.78498 -6.67309 1.000 116.18035 167 PHE D CA 1
ATOM 1574 C C . PHE D 1 56 ? 12.05949 54.54340 -7.04573 1.000 114.95139 167 PHE D C 1
ATOM 1575 O O . PHE D 1 56 ? 12.63618 53.51039 -7.39898 1.000 115.67750 167 PHE D O 1
ATOM 1583 N N . TYR D 1 57 ? 10.72909 54.62465 -6.93744 1.000 113.04061 168 TYR D N 1
ATOM 1584 C CA . TYR D 1 57 ? 9.86501 53.47664 -7.19969 1.000 113.10891 168 TYR D CA 1
ATOM 1585 C C . TYR D 1 57 ? 9.80970 53.09248 -8.68526 1.000 116.38252 168 TYR D C 1
ATOM 1586 O O . TYR D 1 57 ? 9.67571 51.90447 -9.00867 1.000 113.75170 168 TYR D O 1
ATOM 1595 N N . GLU D 1 58 ? 9.80522 54.07019 -9.60413 1.000 115.06028 169 GLU D N 1
ATOM 1596 C CA . GLU D 1 58 ? 9.55925 53.74212 -11.01184 1.000 111.69428 169 GLU D CA 1
ATOM 1597 C C . GLU D 1 58 ? 10.66242 52.86073 -11.58782 1.000 115.43885 169 GLU D C 1
ATOM 1598 O O . GLU D 1 58 ? 10.39600 51.77403 -12.11636 1.000 118.90959 169 GLU D O 1
ATOM 1604 N N . GLU D 1 59 ? 11.91031 53.29176 -11.45838 1.000 116.00797 170 GLU D N 1
ATOM 1605 C CA . GLU D 1 59 ? 13.00999 52.34931 -11.50244 1.000 115.81964 170 GLU D CA 1
ATOM 1606 C C . GLU D 1 59 ? 12.75718 51.37624 -10.36797 1.000 114.61787 170 GLU D C 1
ATOM 1607 O O . GLU D 1 59 ? 12.22854 51.77356 -9.33586 1.000 124.06185 170 GLU D O 1
ATOM 1613 N N . ARG D 1 60 ? 13.08584 50.10107 -10.54758 1.000 105.11166 171 ARG D N 1
ATOM 1614 C CA . ARG D 1 60 ? 12.77718 49.02524 -9.56034 1.000 113.82697 171 ARG D CA 1
ATOM 1615 C C . ARG D 1 60 ? 11.38686 48.42057 -9.63043 1.000 109.33453 171 ARG D C 1
ATOM 1616 O O . ARG D 1 60 ? 11.00368 47.75461 -8.64994 1.000 109.16528 171 ARG D O 1
ATOM 1624 N N . LEU D 1 61 ? 10.58366 48.63206 -10.65609 1.000 108.96321 172 LEU D N 1
ATOM 1625 C CA . LEU D 1 61 ? 9.27071 48.01318 -10.59476 1.000 106.12438 172 LEU D CA 1
ATOM 1626 C C . LEU D 1 61 ? 9.26300 46.79311 -11.51217 1.000 104.91677 172 LEU D C 1
ATOM 1627 O O . LEU D 1 61 ? 9.89201 46.80018 -12.57459 1.000 112.20361 172 LEU D O 1
ATOM 1632 N N . THR D 1 62 ? 8.57001 45.73654 -11.08500 1.000 100.71579 173 THR D N 1
ATOM 1633 C CA . THR D 1 62 ? 8.58725 44.43434 -11.75276 1.000 105.99118 173 THR D CA 1
ATOM 1634 C C . THR D 1 62 ? 7.15219 43.90339 -11.84480 1.000 107.58817 173 THR D C 1
ATOM 1635 O O . THR D 1 62 ? 6.24996 44.41139 -11.16874 1.000 104.61900 173 THR D O 1
ATOM 1639 N N . TRP D 1 63 ? 6.91316 42.88379 -12.69057 1.000 103.57131 174 TRP D N 1
ATOM 1640 C CA . TRP D 1 63 ? 5.54987 42.38229 -12.87625 1.000 102.26725 174 TRP D CA 1
ATOM 1641 C C . TRP D 1 63 ? 5.35549 40.90616 -12.55476 1.000 103.88742 174 TRP D C 1
ATOM 1642 O O . TRP D 1 63 ? 6.06382 40.04961 -13.08628 1.000 104.39489 174 TRP D O 1
ATOM 1653 N N . HIS D 1 64 ? 4.38350 40.62109 -11.68466 1.000 109.15755 175 HIS D N 1
ATOM 1654 C CA . HIS D 1 64 ? 4.02782 39.26813 -11.26539 1.000 119.46104 175 HIS D CA 1
ATOM 1655 C C . HIS D 1 64 ? 2.65904 38.92537 -11.84769 1.000 120.58405 175 HIS D C 1
ATOM 1656 O O . HIS D 1 64 ? 1.95670 39.79128 -12.37863 1.000 115.47865 175 HIS D O 1
ATOM 1663 N N . ALA D 1 65 ? 2.27942 37.65101 -11.76384 1.000 124.45015 176 ALA D N 1
ATOM 1664 C CA . ALA D 1 65 ? 1.04627 37.20274 -12.41887 1.000 122.45037 176 ALA D CA 1
ATOM 1665 C C . ALA D 1 65 ? -0.15433 37.20959 -11.47951 1.000 126.52449 176 ALA D C 1
ATOM 1666 O O . ALA D 1 65 ? -0.11397 37.80314 -10.39935 1.000 128.51420 176 ALA D O 1
ATOM 1668 N N . GLU E 1 1 ? -14.51735 62.88493 -29.52736 1.000 175.96718 112 GLU E N 1
ATOM 1669 C CA . GLU E 1 1 ? -14.67534 61.69681 -28.69310 1.000 180.25600 112 GLU E CA 1
ATOM 1670 C C . GLU E 1 1 ? -13.68314 61.72378 -27.52981 1.000 181.25403 112 GLU E C 1
ATOM 1671 O O . GLU E 1 1 ? -13.50608 60.73753 -26.80986 1.000 183.11463 112 GLU E O 1
ATOM 1677 N N . ILE E 1 2 ? -13.07428 62.88788 -27.31167 1.000 180.06086 113 ILE E N 1
ATOM 1678 C CA . ILE E 1 2 ? -12.02190 63.04011 -26.30780 1.000 181.90808 113 ILE E CA 1
ATOM 1679 C C . ILE E 1 2 ? -12.62543 63.14015 -24.90025 1.000 180.57413 113 ILE E C 1
ATOM 1680 O O . ILE E 1 2 ? -11.90459 63.34614 -23.91416 1.000 176.82580 113 ILE E O 1
ATOM 1685 N N . ALA E 1 3 ? -13.94760 62.95104 -24.79479 1.000 179.44310 114 ALA E N 1
ATOM 1686 C CA . ALA E 1 3 ? -14.72636 63.26850 -23.59081 1.000 179.42224 114 ALA E CA 1
ATOM 1687 C C . ALA E 1 3 ? -14.57328 62.22141 -22.47789 1.000 176.64224 114 ALA E C 1
ATOM 1688 O O . ALA E 1 3 ? -15.54386 61.62949 -22.00846 1.000 177.06928 114 ALA E O 1
ATOM 1690 N N . ARG E 1 4 ? -13.32875 62.00702 -22.04711 1.000 176.04584 115 ARG E N 1
ATOM 1691 C CA . ARG E 1 4 ? -12.98131 60.93274 -21.11412 1.000 172.53357 115 ARG E CA 1
ATOM 1692 C C . ARG E 1 4 ? -11.50228 61.06790 -20.76268 1.000 171.41894 115 ARG E C 1
ATOM 1693 O O . ARG E 1 4 ? -10.73730 61.67971 -21.51078 1.000 177.06515 115 ARG E O 1
ATOM 1701 N N . GLY E 1 5 ? -11.09723 60.46999 -19.63248 1.000 164.11360 116 GLY E N 1
ATOM 1702 C CA . GLY E 1 5 ? -9.70616 60.45707 -19.20514 1.000 156.46337 116 GLY E CA 1
ATOM 1703 C C . GLY E 1 5 ? -9.53282 61.24806 -17.91468 1.000 157.02801 116 GLY E C 1
ATOM 1704 O O . GLY E 1 5 ? -10.30951 61.07767 -16.96749 1.000 156.02110 116 GLY E O 1
ATOM 1705 N N . PHE E 1 6 ? -8.45986 62.05295 -17.85073 1.000 158.50167 117 PHE E N 1
ATOM 1706 C CA . PHE E 1 6 ? -8.40543 63.04221 -16.77083 1.000 157.07676 117 PHE E CA 1
ATOM 1707 C C . PHE E 1 6 ? -9.45356 64.13460 -16.94513 1.000 161.58017 117 PHE E C 1
ATOM 1708 O O . PHE E 1 6 ? -9.81196 64.79222 -15.95741 1.000 158.30877 117 PHE E O 1
ATOM 1716 N N . GLU E 1 7 ? -9.94361 64.34385 -18.17728 1.000 159.96576 118 GLU E N 1
ATOM 1717 C CA . GLU E 1 7 ? -10.92185 65.39228 -18.44088 1.000 158.12385 118 GLU E CA 1
ATOM 1718 C C . GLU E 1 7 ? -12.24177 65.12775 -17.73714 1.000 159.22561 118 GLU E C 1
ATOM 1719 O O . GLU E 1 7 ? -12.98092 66.07858 -17.46285 1.000 160.12015 118 GLU E O 1
ATOM 1725 N N . ARG E 1 8 ? -12.52199 63.86941 -17.38364 1.000 157.83294 119 ARG E N 1
ATOM 1726 C CA . ARG E 1 8 ? -13.74554 63.53558 -16.66695 1.000 154.74550 119 ARG E CA 1
ATOM 1727 C C . ARG E 1 8 ? -13.93045 64.41077 -15.43559 1.000 155.39322 119 ARG E C 1
ATOM 1728 O O . ARG E 1 8 ? -15.02539 64.43751 -14.86156 1.000 154.31316 119 ARG E O 1
ATOM 1736 N N . GLY E 1 9 ? -12.87216 65.10367 -15.00745 1.000 155.36844 120 GLY E N 1
ATOM 1737 C CA . GLY E 1 9 ? -12.93131 66.13284 -13.99416 1.000 152.88085 120 GLY E CA 1
ATOM 1738 C C . GLY E 1 9 ? -13.25406 65.64829 -12.60355 1.000 154.16348 120 GLY E C 1
ATOM 1739 O O . GLY E 1 9 ? -13.53109 66.47072 -11.72844 1.000 159.54920 120 GLY E O 1
ATOM 1740 N N . LEU E 1 10 ? -13.20358 64.34787 -12.35992 1.000 150.32316 121 LEU E N 1
ATOM 1741 C CA . LEU E 1 10 ? -13.43622 63.81942 -11.02938 1.000 149.14724 121 LEU E CA 1
ATOM 1742 C C . LEU E 1 10 ? -12.13563 63.80009 -10.22818 1.000 148.53002 121 LEU E C 1
ATOM 1743 O O . LEU E 1 10 ? -11.03229 63.86702 -10.77889 1.000 145.91894 121 LEU E O 1
ATOM 1748 N N . GLU E 1 11 ? -12.28489 63.75213 -8.90737 1.000 147.55521 122 GLU E N 1
ATOM 1749 C CA . GLU E 1 11 ? -11.13558 63.68959 -8.00448 1.000 151.10295 122 GLU E CA 1
ATOM 1750 C C . GLU E 1 11 ? -10.58107 62.26796 -7.96147 1.000 148.43856 122 GLU E C 1
ATOM 1751 O O . GLU E 1 11 ? -11.34934 61.31963 -7.75406 1.000 146.63356 122 GLU E O 1
ATOM 1757 N N . PRO E 1 12 ? -9.26811 62.07765 -8.13913 1.000 142.90227 123 PRO E N 1
ATOM 1758 C CA . PRO E 1 12 ? -8.72185 60.71531 -8.11723 1.000 135.59316 123 PRO E CA 1
ATOM 1759 C C . PRO E 1 12 ? -8.83284 60.12687 -6.72148 1.000 135.96700 123 PRO E C 1
ATOM 1760 O O . PRO E 1 12 ? -8.49450 60.77551 -5.73165 1.000 142.02210 123 PRO E O 1
ATOM 1764 N N . GLU E 1 13 ? -9.31809 58.89324 -6.64331 1.000 133.39162 124 GLU E N 1
ATOM 1765 C CA . GLU E 1 13 ? -9.37838 58.18401 -5.37428 1.000 129.50263 124 GLU E CA 1
ATOM 1766 C C . GLU E 1 13 ? -8.18432 57.24817 -5.20098 1.000 127.70816 124 GLU E C 1
ATOM 1767 O O . GLU E 1 13 ? -7.33398 57.47926 -4.33838 1.000 129.44055 124 GLU E O 1
ATOM 1773 N N . LYS E 1 14 ? -8.04830 56.24890 -6.07179 1.000 127.34242 125 LYS E N 1
ATOM 1774 C CA . LYS E 1 14 ? -6.93206 55.31705 -5.98305 1.000 123.35429 125 LYS E CA 1
ATOM 1775 C C . LYS E 1 14 ? -6.62504 54.72309 -7.34944 1.000 124.03868 125 LYS E C 1
ATOM 1776 O O . LYS E 1 14 ? -7.43047 54.77972 -8.27917 1.000 127.79718 125 LYS E O 1
ATOM 1782 N N . ILE E 1 15 ? -5.43217 54.17878 -7.45099 1.000 123.18481 126 ILE E N 1
ATOM 1783 C CA . ILE E 1 15 ? -4.93120 53.46269 -8.61596 1.000 110.09015 126 ILE E CA 1
ATOM 1784 C C . ILE E 1 15 ? -5.22936 51.97631 -8.46327 1.000 109.56441 126 ILE E C 1
ATOM 1785 O O . ILE E 1 15 ? -5.04422 51.39960 -7.39100 1.000 114.86926 126 ILE E O 1
ATOM 1790 N N . ILE E 1 16 ? -5.71283 51.34287 -9.52542 1.000 110.90435 127 ILE E N 1
ATOM 1791 C CA . ILE E 1 16 ? -6.15891 49.96087 -9.40243 1.000 107.15917 127 ILE E CA 1
ATOM 1792 C C . ILE E 1 16 ? -5.14475 48.98770 -9.99226 1.000 102.97775 127 ILE E C 1
ATOM 1793 O O . ILE E 1 16 ? -5.00663 47.87504 -9.48989 1.000 97.86684 127 ILE E O 1
ATOM 1798 N N . GLY E 1 17 ? -4.36426 49.42445 -10.97855 1.000 103.16504 128 GLY E N 1
ATOM 1799 C CA . GLY E 1 17 ? -3.35446 48.58827 -11.60776 1.000 99.47553 128 GLY E CA 1
ATOM 1800 C C . GLY E 1 17 ? -2.53382 49.42736 -12.56030 1.000 106.15013 128 GLY E C 1
ATOM 1801 O O . GLY E 1 17 ? -2.81007 50.60976 -12.77485 1.000 108.54499 128 GLY E O 1
ATOM 1802 N N . ALA E 1 18 ? -1.53143 48.79396 -13.16273 1.000 108.46272 129 ALA E N 1
ATOM 1803 C CA . ALA E 1 18 ? -0.66346 49.48706 -14.11233 1.000 112.23146 129 ALA E CA 1
ATOM 1804 C C . ALA E 1 18 ? -0.24174 48.53103 -15.22094 1.000 115.45438 129 ALA E C 1
ATOM 1805 O O . ALA E 1 18 ? -0.31283 47.31058 -15.06365 1.000 116.95126 129 ALA E O 1
ATOM 1807 N N . THR E 1 19 ? 0.15832 49.08992 -16.37028 1.000 121.56582 130 THR E N 1
ATOM 1808 C CA . THR E 1 19 ? 0.51571 48.23046 -17.49634 1.000 120.36821 130 THR E CA 1
ATOM 1809 C C . THR E 1 19 ? 1.47177 48.92831 -18.46529 1.000 117.05057 130 THR E C 1
ATOM 1810 O O . THR E 1 19 ? 1.31806 50.11516 -18.75316 1.000 116.34166 130 THR E O 1
ATOM 1814 N N . ASP E 1 20 ? 2.44924 48.16600 -18.97040 1.000 115.11710 131 ASP E N 1
ATOM 1815 C CA . ASP E 1 20 ? 3.37488 48.60437 -20.00846 1.000 113.92620 131 ASP E CA 1
ATOM 1816 C C . ASP E 1 20 ? 2.83801 48.25439 -21.38659 1.000 120.59104 131 ASP E C 1
ATOM 1817 O O . ASP E 1 20 ? 3.57647 48.30810 -22.37375 1.000 121.07924 131 ASP E O 1
ATOM 1822 N N . SER E 1 21 ? 1.54251 47.93503 -21.46409 1.000 121.38378 132 SER E N 1
ATOM 1823 C CA . SER E 1 21 ? 0.98292 47.28543 -22.64684 1.000 123.88588 132 SER E CA 1
ATOM 1824 C C . SER E 1 21 ? 0.90622 48.20451 -23.85898 1.000 124.74733 132 SER E C 1
ATOM 1825 O O . SER E 1 21 ? 1.32054 47.82210 -24.95929 1.000 123.91986 132 SER E O 1
ATOM 1828 N N . SER E 1 22 ? 0.39499 49.41505 -23.68679 1.000 124.69869 133 SER E N 1
ATOM 1829 C CA . SER E 1 22 ? 0.39647 50.29293 -24.85916 1.000 121.41922 133 SER E CA 1
ATOM 1830 C C . SER E 1 22 ? 1.78658 50.77332 -25.23569 1.000 125.24172 133 SER E C 1
ATOM 1831 O O . SER E 1 22 ? 1.87375 51.62356 -26.12768 1.000 129.88704 133 SER E O 1
ATOM 1834 N N . GLY E 1 23 ? 2.84566 50.25900 -24.60322 1.000 124.95208 134 GLY E N 1
ATOM 1835 C CA . GLY E 1 23 ? 4.19134 50.75786 -24.78639 1.000 122.76184 134 GLY E CA 1
ATOM 1836 C C . GLY E 1 23 ? 4.54770 51.92626 -23.89299 1.000 118.80422 134 GLY E C 1
ATOM 1837 O O . GLY E 1 23 ? 5.73238 52.26150 -23.77302 1.000 120.19079 134 GLY E O 1
ATOM 1838 N N . ASP E 1 24 ? 3.56119 52.54774 -23.25944 1.000 119.70106 135 ASP E N 1
ATOM 1839 C CA . ASP E 1 24 ? 3.78000 53.59810 -22.28415 1.000 121.17480 135 ASP E CA 1
ATOM 1840 C C . ASP E 1 24 ? 3.02123 53.23475 -21.01916 1.000 122.19922 135 ASP E C 1
ATOM 1841 O O . ASP E 1 24 ? 1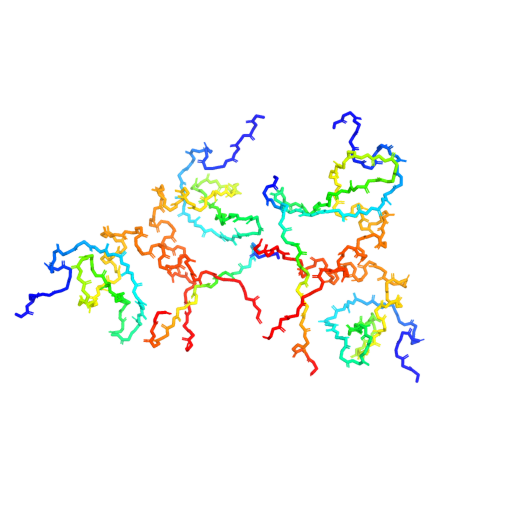.95201 52.61480 -21.07590 1.000 122.36280 135 ASP E O 1
ATOM 1846 N N . LEU E 1 25 ? 3.57331 53.65621 -19.88067 1.000 114.85391 136 LEU E N 1
ATOM 1847 C CA . LEU E 1 25 ? 3.05171 53.25637 -18.58277 1.000 117.15837 136 LEU E CA 1
ATOM 1848 C C . LEU E 1 25 ? 1.78178 54.01873 -18.23718 1.000 118.28720 136 LEU E C 1
ATOM 1849 O O . LEU E 1 25 ? 1.72967 55.24585 -18.36399 1.000 123.06809 136 LEU E O 1
ATOM 1854 N N . MET E 1 26 ? 0.74969 53.28470 -17.81864 1.000 115.64955 137 MET E N 1
ATOM 1855 C CA . MET E 1 26 ? -0.55011 53.87050 -17.51830 1.000 120.71095 137 MET E CA 1
ATOM 1856 C C . MET E 1 26 ? -1.12537 53.28699 -16.23373 1.000 119.53806 137 MET E C 1
ATOM 1857 O O . MET E 1 26 ? -0.98040 52.08874 -15.97940 1.000 120.87451 137 MET E O 1
ATOM 1862 N N . PHE E 1 27 ? -1.82621 54.11534 -15.45854 1.000 115.42592 138 PHE E N 1
ATOM 1863 C CA . PHE E 1 27 ? -2.51567 53.66630 -14.25482 1.000 118.07949 138 PHE E CA 1
ATOM 1864 C C . PHE E 1 27 ? -4.00434 53.55187 -14.54833 1.000 117.01204 138 PHE E C 1
ATOM 1865 O O . PHE E 1 27 ? -4.57760 54.41697 -15.21223 1.000 118.48447 138 PHE E O 1
ATOM 1873 N N . LEU E 1 28 ? -4.63326 52.48668 -14.06018 1.000 114.28404 139 LEU E N 1
ATOM 1874 C CA . LEU E 1 28 ? -6.09543 52.42385 -14.07232 1.000 115.76317 139 LEU E CA 1
ATOM 1875 C C . LEU E 1 28 ? -6.63220 53.14187 -12.84375 1.000 116.94648 139 LEU E C 1
ATOM 1876 O O . LEU E 1 28 ? -6.63224 52.59496 -11.74067 1.000 119.40735 139 LEU E O 1
ATOM 1881 N N . MET E 1 29 ? -7.15327 54.35257 -13.05154 1.000 121.10124 140 MET E N 1
ATOM 1882 C CA . MET E 1 29 ? -7.56457 55.23361 -11.96616 1.000 119.46335 140 MET E CA 1
ATOM 1883 C C . MET E 1 29 ? -9.04399 55.08792 -11.64127 1.000 121.67729 140 MET E C 1
ATOM 1884 O O . MET E 1 29 ? -9.89654 55.22950 -12.52198 1.000 126.24115 140 MET E O 1
ATOM 1889 N N . LYS E 1 30 ? -9.34227 54.80974 -10.37388 1.000 120.71982 141 LYS E N 1
ATOM 1890 C CA . LYS E 1 30 ? -10.70347 54.90606 -9.86186 1.000 126.67506 141 LYS E CA 1
ATOM 1891 C C . LYS E 1 30 ? -10.94513 56.32294 -9.37749 1.000 131.20841 141 LYS E C 1
ATOM 1892 O O . LYS E 1 30 ? -10.06719 56.92974 -8.76253 1.000 132.04641 141 LYS E O 1
ATOM 1898 N N . TRP E 1 31 ? -12.10178 56.87876 -9.72612 1.000 135.47477 142 TRP E N 1
ATOM 1899 C CA . TRP E 1 31 ? -12.41066 58.24849 -9.35433 1.000 136.17201 142 TRP E CA 1
ATOM 1900 C C . TRP E 1 31 ? -13.38391 58.27790 -8.18294 1.000 143.65366 142 TRP E C 1
ATOM 1901 O O . TRP E 1 31 ? -14.19773 57.36418 -7.99847 1.000 141.73359 142 TRP E O 1
ATOM 1912 N N . LYS E 1 32 ? -13.30257 59.36462 -7.40836 1.000 148.31439 143 LYS E N 1
ATOM 1913 C CA . LYS E 1 32 ? -14.06697 59.48103 -6.17168 1.000 149.24834 143 LYS E CA 1
ATOM 1914 C C . LYS E 1 32 ? -15.55114 59.70506 -6.45336 1.000 152.74272 143 LYS E C 1
ATOM 1915 O O . LYS E 1 32 ? -15.93000 60.45507 -7.36489 1.000 148.94522 143 LYS E O 1
ATOM 1921 N N . ASP E 1 33 ? -16.38375 59.01108 -5.66345 1.000 152.96207 144 ASP E N 1
ATOM 1922 C CA . ASP E 1 33 ? -17.84649 59.03493 -5.76323 1.000 155.50769 144 ASP E CA 1
ATOM 1923 C C . ASP E 1 33 ? -18.31385 58.58519 -7.13991 1.000 153.95125 144 ASP E C 1
ATOM 1924 O O . ASP E 1 33 ? -19.41161 58.92990 -7.58021 1.000 156.87030 144 ASP E O 1
ATOM 1929 N N . SER E 1 34 ? -17.50636 57.75620 -7.79309 1.000 152.45061 145 SER E N 1
ATOM 1930 C CA . SER E 1 34 ? -17.90747 57.05121 -8.99866 1.000 156.69514 145 SER E CA 1
ATOM 1931 C C . SER E 1 34 ? -17.29716 55.66119 -8.96805 1.000 157.00153 145 SER E C 1
ATOM 1932 O O . SER E 1 34 ? -16.31064 55.39960 -8.26894 1.000 154.49160 145 SER E O 1
ATOM 1935 N N . ASP E 1 35 ? -17.91379 54.76543 -9.73082 1.000 153.97105 146 ASP E N 1
ATOM 1936 C CA . ASP E 1 35 ? -17.43085 53.40065 -9.87005 1.000 155.19940 146 ASP E CA 1
ATOM 1937 C C . ASP E 1 35 ? -17.17525 53.04357 -11.33270 1.000 151.82560 146 ASP E C 1
ATOM 1938 O O . ASP E 1 35 ? -17.10218 51.86149 -11.68176 1.000 153.37390 146 ASP E O 1
ATOM 1943 N N . GLU E 1 36 ? -17.06558 54.04329 -12.20334 1.000 146.90465 147 GLU E N 1
ATOM 1944 C CA . GLU E 1 36 ? -16.52414 53.84291 -13.54242 1.000 149.16186 147 GLU E CA 1
ATOM 1945 C C . GLU E 1 36 ? -15.06253 54.28497 -13.53178 1.000 146.95659 147 GLU E C 1
ATOM 1946 O O . GLU E 1 36 ? -14.77278 55.48574 -13.47579 1.000 146.49907 147 GLU E O 1
ATOM 1952 N N . ALA E 1 37 ? -14.14430 53.32018 -13.59695 1.000 140.91561 148 ALA E N 1
ATOM 1953 C CA . ALA E 1 37 ? -12.71426 53.60044 -13.63257 1.000 133.79604 148 ALA E CA 1
ATOM 1954 C C . ALA E 1 37 ? -12.18959 53.52762 -15.05884 1.000 136.24700 148 ALA E C 1
ATOM 1955 O O . ALA E 1 37 ? -12.60188 52.66250 -15.83424 1.000 138.15443 148 ALA E O 1
ATOM 1957 N N . ASP E 1 38 ? -11.27130 54.43028 -15.40295 1.000 133.01810 149 ASP E N 1
ATOM 1958 C CA . ASP E 1 38 ? -10.65345 54.41723 -16.72203 1.000 131.83700 149 ASP E CA 1
ATOM 1959 C C . ASP E 1 38 ? -9.15315 54.61855 -16.55390 1.000 125.57363 149 ASP E C 1
ATOM 1960 O O . ASP E 1 38 ? -8.65236 54.78649 -15.44160 1.000 127.86682 149 ASP E O 1
ATOM 1965 N N . LEU E 1 39 ? -8.43680 54.60909 -17.67367 1.000 126.47573 150 LEU E N 1
ATOM 1966 C CA . LEU E 1 39 ? -6.98316 54.65800 -17.69562 1.000 121.52527 150 LEU E CA 1
ATOM 1967 C C . LEU E 1 39 ? -6.48286 56.08905 -17.71629 1.000 125.69343 150 LEU E C 1
ATOM 1968 O O . LEU E 1 39 ? -7.11252 56.97998 -18.28598 1.000 133.98583 150 LEU E O 1
ATOM 1973 N N . VAL E 1 40 ? -5.32481 56.29487 -17.10235 1.000 124.86188 151 VAL E N 1
ATOM 1974 C CA . VAL E 1 40 ? -4.65365 57.58366 -17.07684 1.000 120.90107 151 VAL E CA 1
ATOM 1975 C C . VAL E 1 40 ? -3.18392 57.38721 -17.41116 1.000 124.94704 151 VAL E C 1
ATOM 1976 O O . VAL E 1 40 ? -2.55578 56.42989 -16.94812 1.000 128.60754 151 VAL E O 1
ATOM 1980 N N . LEU E 1 41 ? -2.61482 58.33690 -18.14085 1.000 125.72860 152 LEU E N 1
ATOM 1981 C CA . LEU E 1 41 ? -1.18327 58.31794 -18.41219 1.000 128.10087 152 LEU E CA 1
ATOM 1982 C C . LEU E 1 41 ? -0.39473 58.45573 -17.11183 1.000 127.04593 152 LEU E C 1
ATOM 1983 O O . LEU E 1 41 ? -0.77841 59.20460 -16.20916 1.000 126.78214 152 LEU E O 1
ATOM 1988 N N . ALA E 1 42 ? 0.69412 57.69358 -16.99432 1.000 126.27118 153 ALA E N 1
ATOM 1989 C CA . ALA E 1 42 ? 1.46202 57.71738 -15.74896 1.000 130.07462 153 ALA E CA 1
ATOM 1990 C C . ALA E 1 42 ? 2.09208 59.08132 -15.48229 1.000 127.34779 153 ALA E C 1
ATOM 1991 O O . ALA E 1 42 ? 1.97361 59.61953 -14.37633 1.000 122.32017 153 ALA E O 1
ATOM 1993 N N . LYS E 1 43 ? 2.73835 59.66798 -16.49635 1.000 129.45296 154 LYS E N 1
ATOM 1994 C CA . LYS E 1 43 ? 3.44304 60.93417 -16.30902 1.000 127.76904 154 LYS E CA 1
ATOM 1995 C C . LYS E 1 43 ? 2.50641 62.03600 -15.82281 1.000 131.15320 154 LYS E C 1
ATOM 1996 O O . LYS E 1 43 ? 2.94559 62.96257 -15.12910 1.000 131.39233 154 LYS E O 1
ATOM 2002 N N . GLU E 1 44 ? 1.22998 61.98309 -16.21157 1.000 129.62894 155 GLU E N 1
ATOM 2003 C CA . GLU E 1 44 ? 0.25817 62.93925 -15.68969 1.000 128.77315 155 GLU E CA 1
ATOM 2004 C C . GLU E 1 44 ? -0.05417 62.66552 -14.22850 1.000 129.35522 155 GLU E C 1
ATOM 2005 O O . GLU E 1 44 ? -0.11112 63.59382 -13.41963 1.000 134.30592 155 GLU E O 1
ATOM 2011 N N . ALA E 1 45 ? -0.28226 61.40057 -13.87054 1.000 128.44523 156 ALA E N 1
ATOM 2012 C CA . ALA E 1 45 ? -0.63200 61.08743 -12.48511 1.000 132.24304 156 ALA E CA 1
ATOM 2013 C C . ALA E 1 45 ? 0.48821 61.46724 -11.52254 1.000 129.78186 156 ALA E C 1
ATOM 2014 O O . ALA E 1 45 ? 0.21725 61.93806 -10.40965 1.000 126.77770 156 ALA E O 1
ATOM 2016 N N . ASN E 1 46 ? 1.75134 61.28581 -11.94032 1.000 125.75309 157 ASN E N 1
ATOM 2017 C CA . ASN E 1 46 ? 2.88286 61.70415 -11.11409 1.000 126.66894 157 ASN E CA 1
ATOM 2018 C C . ASN E 1 46 ? 2.79974 63.18612 -10.77865 1.000 132.00303 157 ASN E C 1
ATOM 2019 O O . ASN E 1 46 ? 3.02522 63.58724 -9.62715 1.000 131.61244 157 ASN E O 1
ATOM 2024 N N . VAL E 1 47 ? 2.49221 64.01429 -11.78432 1.000 133.07801 158 VAL E N 1
ATOM 2025 C CA . VAL E 1 47 ? 2.45432 65.46431 -11.60537 1.000 132.88892 158 VAL E CA 1
ATOM 2026 C C . VAL E 1 47 ? 1.11414 65.92895 -11.02582 1.000 128.60117 158 VAL E C 1
ATOM 2027 O O . VAL E 1 47 ? 1.07223 66.91168 -10.28131 1.000 127.79166 158 VAL E O 1
ATOM 2031 N N . LYS E 1 48 ? 0.00688 65.26232 -11.35263 1.000 127.76504 159 LYS E N 1
ATOM 2032 C CA . LYS E 1 48 ? -1.29306 65.77013 -10.93200 1.000 129.53345 159 LYS E CA 1
ATOM 2033 C C . LYS E 1 48 ? -1.69326 65.29572 -9.53511 1.000 134.28151 159 LYS E C 1
ATOM 2034 O O . LYS E 1 48 ? -2.16640 66.10204 -8.72790 1.000 137.71634 159 LYS E O 1
ATOM 2040 N N . CYS E 1 49 ? -1.52888 64.00671 -9.22068 1.000 131.17268 160 CYS E N 1
ATOM 2041 C CA . CYS E 1 49 ? -1.87740 63.48349 -7.89323 1.000 132.82884 160 CYS E CA 1
ATOM 2042 C C . CYS E 1 49 ? -0.77441 62.59042 -7.32542 1.000 132.49263 160 CYS E C 1
ATOM 2043 O O . CYS E 1 49 ? -1.02933 61.43285 -6.96366 1.000 127.85742 160 CYS E O 1
ATOM 2046 N N . PRO E 1 50 ? 0.43458 63.13486 -7.10934 1.000 130.32131 161 PRO E N 1
ATOM 2047 C CA . PRO E 1 50 ? 1.55468 62.26795 -6.70626 1.000 124.05846 161 PRO E CA 1
ATOM 2048 C C . PRO E 1 50 ? 1.28989 61.47161 -5.44950 1.000 121.16984 161 PRO E C 1
ATOM 2049 O O . PRO E 1 50 ? 1.89851 60.41157 -5.27600 1.000 123.43642 161 PRO E O 1
ATOM 2053 N N . GLN E 1 51 ? 0.42959 61.94162 -4.54878 1.000 121.98636 162 GLN E N 1
ATOM 2054 C CA . GLN E 1 51 ? 0.19935 61.15176 -3.34454 1.000 124.00761 162 GLN E CA 1
ATOM 2055 C C . GLN E 1 51 ? -0.57966 59.87692 -3.65115 1.000 123.70353 162 GLN E C 1
ATOM 2056 O O . GLN E 1 51 ? -0.34865 58.84761 -3.00512 1.000 119.70687 162 GLN E O 1
ATOM 2062 N N . ILE E 1 52 ? -1.48549 59.91372 -4.63678 1.000 125.54292 163 ILE E N 1
ATOM 2063 C CA . ILE E 1 52 ? -2.16585 58.69152 -5.05821 1.000 121.52723 163 ILE E CA 1
ATOM 2064 C C . ILE E 1 52 ? -1.18189 57.73826 -5.72041 1.000 116.80711 163 ILE E C 1
ATOM 2065 O O . ILE E 1 52 ? -1.22161 56.52486 -5.48606 1.000 114.38795 163 ILE E O 1
ATOM 2070 N N . VAL E 1 53 ? -0.29447 58.26615 -6.56665 1.000 111.92929 164 VAL E N 1
ATOM 2071 C CA . VAL E 1 53 ? 0.70671 57.42220 -7.21421 1.000 111.31086 164 VAL E CA 1
ATOM 2072 C C . VAL E 1 53 ? 1.60533 56.76594 -6.17617 1.000 114.60050 164 VAL E C 1
ATOM 2073 O O . VAL E 1 53 ? 1.82914 55.54994 -6.19935 1.000 112.57962 164 VAL E O 1
ATOM 2077 N N . ILE E 1 54 ? 2.12487 57.56553 -5.24057 1.000 119.82777 165 ILE E N 1
ATOM 2078 C CA . ILE E 1 54 ? 3.04941 57.05575 -4.23227 1.000 112.51266 165 ILE E CA 1
ATOM 2079 C C . ILE E 1 54 ? 2.38342 55.97766 -3.39016 1.000 109.03735 165 ILE E C 1
ATOM 2080 O O . ILE E 1 54 ? 2.96489 54.91439 -3.14714 1.000 110.03409 165 ILE E O 1
ATOM 2085 N N . ALA E 1 55 ? 1.13536 56.20210 -2.98652 1.000 103.91254 166 ALA E N 1
ATOM 2086 C CA . ALA E 1 55 ? 0.44213 55.20487 -2.18223 1.000 105.48941 166 ALA E CA 1
ATOM 2087 C C . ALA E 1 55 ? 0.34148 53.88270 -2.91641 1.000 109.52556 166 ALA E C 1
ATOM 2088 O O . ALA E 1 55 ? 0.44293 52.81737 -2.30244 1.000 106.43111 166 ALA E O 1
ATOM 2090 N N . PHE E 1 56 ? 0.09141 53.93461 -4.22965 1.000 116.92030 167 PHE E N 1
ATOM 2091 C CA . PHE E 1 56 ? -0.02192 52.71775 -5.02805 1.000 107.54280 167 PHE E CA 1
ATOM 2092 C C . PHE E 1 56 ? 1.28613 51.93890 -5.04721 1.000 104.04170 167 PHE E C 1
ATOM 2093 O O . PHE E 1 56 ? 1.29564 50.73084 -4.78536 1.000 99.57450 167 PHE E O 1
ATOM 2101 N N . TYR E 1 57 ? 2.40647 52.61919 -5.34381 1.000 104.63711 168 TYR E N 1
ATOM 2102 C CA . TYR E 1 57 ? 3.69433 51.92899 -5.39452 1.000 104.37020 168 TYR E CA 1
ATOM 2103 C C . TYR E 1 57 ? 4.10805 51.45769 -4.00849 1.000 110.45115 168 TYR E C 1
ATOM 2104 O O . TYR E 1 57 ? 4.62405 50.34494 -3.84546 1.000 110.57085 168 TYR E O 1
ATOM 2113 N N . GLU E 1 58 ? 3.86839 52.28189 -2.99016 1.000 109.39824 169 GLU E N 1
ATOM 2114 C CA . GLU E 1 58 ? 4.39269 51.97413 -1.66843 1.000 107.41676 169 GLU E CA 1
ATOM 2115 C C . GLU E 1 58 ? 3.84603 50.64264 -1.17609 1.000 103.70890 169 GLU E C 1
ATOM 2116 O O . GLU E 1 58 ? 4.60916 49.75938 -0.78306 1.000 101.99581 169 GLU E O 1
ATOM 2122 N N . GLU E 1 59 ? 2.54477 50.42585 -1.33428 1.000 104.81204 170 GLU E N 1
ATOM 2123 C CA . GLU E 1 59 ? 1.90636 49.20079 -0.87669 1.000 100.35504 170 GLU E CA 1
ATOM 2124 C C . GLU E 1 59 ? 2.50885 47.96009 -1.49203 1.000 99.13459 170 GLU E C 1
ATOM 2125 O O . GLU E 1 59 ? 2.19677 46.84838 -1.05564 1.000 101.62534 170 GLU E O 1
ATOM 2131 N N . ARG E 1 60 ? 3.45053 48.12897 -2.41773 1.000 95.00089 171 ARG E N 1
ATOM 2132 C CA . ARG E 1 60 ? 3.94442 46.99219 -3.18122 1.000 96.86143 171 ARG E CA 1
ATOM 2133 C C . ARG E 1 60 ? 5.45976 46.87794 -3.15334 1.000 100.66795 171 ARG E C 1
ATOM 2134 O O . ARG E 1 60 ? 6.01785 46.04744 -3.88235 1.000 98.84828 171 ARG E O 1
ATOM 2142 N N . LEU E 1 61 ? 6.13034 47.61151 -2.26973 1.000 99.83104 172 LEU E N 1
ATOM 2143 C CA . LEU E 1 61 ? 7.58346 47.57930 -2.20367 1.000 95.91410 172 LEU E CA 1
ATOM 2144 C C . LEU E 1 61 ? 8.04331 46.30052 -1.51421 1.000 93.74347 172 LEU E C 1
ATOM 2145 O O . LEU E 1 61 ? 7.39366 45.81076 -0.58759 1.000 94.84214 172 LEU E O 1
ATOM 2150 N N . THR E 1 62 ? 9.10436 45.69106 -2.02274 1.000 90.76583 173 THR E N 1
ATOM 2151 C CA . THR E 1 62 ? 9.52759 44.47822 -1.35638 1.000 90.82793 173 THR E CA 1
ATOM 2152 C C . THR E 1 62 ? 11.02028 44.23521 -1.53675 1.000 92.42279 173 THR E C 1
ATOM 2153 O O . THR E 1 62 ? 11.70476 44.94390 -2.26849 1.000 98.75565 173 THR E O 1
ATOM 2157 N N . TRP E 1 63 ? 11.52568 43.33737 -0.69880 1.000 92.03952 174 TRP E N 1
ATOM 2158 C CA . TRP E 1 63 ? 12.83746 42.69147 -0.72869 1.000 94.80077 174 TRP E CA 1
ATOM 2159 C C . TRP E 1 63 ? 12.43578 41.22288 -0.61361 1.000 100.54887 174 TRP E C 1
ATOM 2160 O O . TRP E 1 63 ? 11.53361 40.92460 0.17653 1.000 114.49592 174 TRP E O 1
ATOM 2171 N N . HIS E 1 64 ? 13.00528 40.28954 -1.36174 1.000 81.80902 175 HIS E N 1
ATOM 2172 C CA . HIS E 1 64 ? 12.17696 39.07668 -1.43426 1.000 92.20208 175 HIS E CA 1
ATOM 2173 C C . HIS E 1 64 ? 12.59483 37.88527 -0.52681 1.000 91.43056 175 HIS E C 1
ATOM 2174 O O . HIS E 1 64 ? 13.52058 37.95281 0.26762 1.000 94.70202 175 HIS E O 1
ATOM 2181 N N . ALA E 1 65 ? 11.76884 36.83363 -0.53764 1.000 91.00960 176 ALA E N 1
ATOM 2182 C CA . ALA E 1 65 ? 12.25778 35.42460 -0.62159 1.000 89.12027 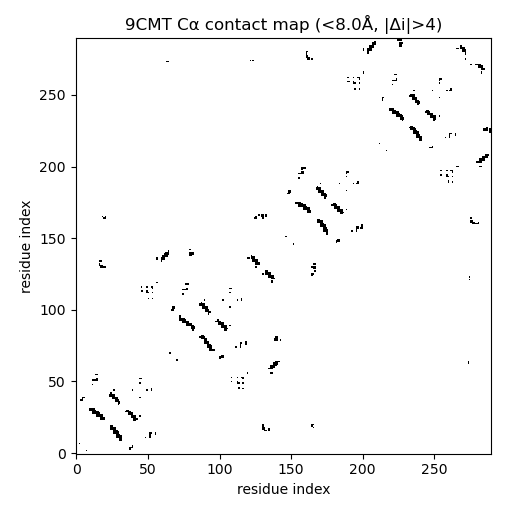176 ALA E CA 1
ATOM 2183 C C . ALA E 1 65 ? 11.28638 34.48686 -1.46197 1.000 86.05567 176 ALA E C 1
ATOM 2184 O O . ALA E 1 65 ? 11.39142 33.24503 -1.61105 1.000 60.05335 176 ALA E O 1
ATOM 2186 N N . ARG F 2 1 ? 18.71236 42.03623 6.27066 1.000 103.51088 2 ARG F N 1
ATOM 2187 C CA . ARG F 2 1 ? 19.65063 43.15689 6.08103 1.000 106.18468 2 ARG F CA 1
ATOM 2188 C C . ARG F 2 1 ? 19.21041 43.77645 4.77823 1.000 107.26376 2 ARG F C 1
ATOM 2189 O O . ARG F 2 1 ? 19.98340 43.92342 3.81935 1.000 93.91682 2 ARG F O 1
ATOM 2197 N N . GLN F 2 2 ? 17.92075 44.11771 4.78578 1.000 102.88592 3 GLN F N 1
ATOM 2198 C CA . GLN F 2 2 ? 17.22462 44.55128 3.59232 1.000 97.03645 3 GLN F CA 1
ATOM 2199 C C . GLN F 2 2 ? 17.75060 45.87450 3.03513 1.000 98.72320 3 GLN F C 1
ATOM 2200 O O . GLN F 2 2 ? 17.64772 46.10979 1.81908 1.000 107.19664 3 GLN F O 1
ATOM 2206 N N . LEU F 2 3 ? 18.27867 46.76177 3.87899 1.000 94.91325 4 LEU F N 1
ATOM 2207 C CA . LEU F 2 3 ? 18.92171 47.94341 3.32839 1.000 94.78305 4 LEU F CA 1
ATOM 2208 C C . LEU F 2 3 ? 20.12525 47.43749 2.54124 1.000 93.27274 4 LEU F C 1
ATOM 2209 O O . LEU F 2 3 ? 20.51406 46.27258 2.66978 1.000 94.74443 4 LEU F O 1
ATOM 2214 N N . SER F 2 4 ? 20.66609 48.25168 1.64471 1.000 89.44336 5 SER F N 1
ATOM 2215 C CA . SER F 2 4 ? 21.81047 47.81111 0.83464 1.000 96.28694 5 SER F CA 1
ATOM 2216 C C . SER F 2 4 ? 21.45150 46.64035 -0.07764 1.000 96.84675 5 SER F C 1
ATOM 2217 O O . SER F 2 4 ? 22.32861 46.03003 -0.68520 1.000 93.77921 5 SER F O 1
ATOM 2220 N N . ARG F 2 5 ? 20.17444 46.29812 -0.14992 1.000 98.81747 6 ARG F N 1
ATOM 2221 C CA . ARG F 2 5 ? 19.62635 45.23838 -0.97353 1.000 95.58138 6 ARG F CA 1
ATOM 2222 C C . ARG F 2 5 ? 18.61567 45.87359 -1.89294 1.000 102.03497 6 ARG F C 1
ATOM 2223 O O . ARG F 2 5 ? 17.80154 46.68327 -1.43160 1.000 103.09025 6 ARG F O 1
ATOM 2231 N N . LYS F 2 6 ? 18.70619 45.56451 -3.18441 1.000 100.95773 7 LYS F N 1
ATOM 2232 C CA . LYS F 2 6 ? 17.80450 46.20193 -4.12466 1.000 102.23309 7 LYS F CA 1
ATOM 2233 C C . LYS F 2 6 ? 16.36430 45.81910 -3.79882 1.000 101.61472 7 LYS F C 1
ATOM 2234 O O . LYS F 2 6 ? 16.05548 44.66498 -3.48475 1.000 97.33510 7 LYS F O 1
ATOM 2240 N N . ALA F 2 7 ? 15.49763 46.82115 -3.81329 1.000 98.75744 8 ALA F N 1
ATOM 2241 C CA . ALA F 2 7 ? 14.08578 46.65375 -3.53459 1.000 96.58535 8 ALA F CA 1
ATOM 2242 C C . ALA F 2 7 ? 13.31781 46.62470 -4.85484 1.000 104.45000 8 ALA F C 1
ATOM 2243 O O . ALA F 2 7 ? 13.70030 47.29422 -5.82160 1.000 107.57999 8 ALA F O 1
ATOM 2245 N N . SER F 2 8 ? 12.27650 45.79699 -4.91192 1.000 96.47855 9 SER F N 1
ATOM 2246 C CA . SER F 2 8 ? 11.37370 45.70778 -6.04925 1.000 94.59789 9 SER F CA 1
ATOM 2247 C C . SER F 2 8 ? 9.98111 46.19106 -5.67594 1.000 99.73414 9 SER F C 1
ATOM 2248 O O . SER F 2 8 ? 9.51461 45.93976 -4.56032 1.000 99.39042 9 SER F O 1
ATOM 2251 N N . VAL F 2 9 ? 9.30612 46.85967 -6.61352 1.000 100.26152 10 VAL F N 1
ATOM 2252 C CA . VAL F 2 9 ? 7.86958 47.09752 -6.51491 1.000 95.67966 10 VAL F CA 1
ATOM 2253 C C . VAL F 2 9 ? 7.17758 46.02141 -7.33328 1.000 97.63409 10 VAL F C 1
ATOM 2254 O O . VAL F 2 9 ? 7.38236 45.93599 -8.54761 1.000 99.70481 10 VAL F O 1
ATOM 2258 N N . LYS F 2 10 ? 6.40987 45.16046 -6.67833 1.000 97.97372 11 LYS F N 1
ATOM 2259 C CA . LYS F 2 10 ? 5.75881 44.06399 -7.37500 1.000 95.81484 11 LYS F CA 1
ATOM 2260 C C . LYS F 2 10 ? 4.38091 44.52810 -7.80393 1.000 99.95143 11 LYS F C 1
ATOM 2261 O O . LYS F 2 10 ? 3.50884 44.77148 -6.95952 1.000 92.85195 11 LYS F O 1
ATOM 2267 N N . VAL F 2 11 ? 4.17192 44.53337 -9.12200 1.000 104.73575 12 VAL F N 1
ATOM 2268 C CA . VAL F 2 11 ? 2.98170 45.03570 -9.78819 1.000 96.58222 12 VAL F CA 1
ATOM 2269 C C . VAL F 2 11 ? 2.38274 43.85045 -10.52115 1.000 100.54080 12 VAL F C 1
ATOM 2270 O O . VAL F 2 11 ? 3.11500 43.04275 -11.09924 1.000 104.51456 12 VAL F O 1
ATOM 2274 N N . SER F 2 12 ? 1.06723 43.70707 -10.45728 1.000 103.04516 13 SER F N 1
ATOM 2275 C CA . SER F 2 12 ? 0.42101 42.60508 -11.15283 1.000 103.23293 13 SER F CA 1
ATOM 2276 C C . SER F 2 12 ? 0.14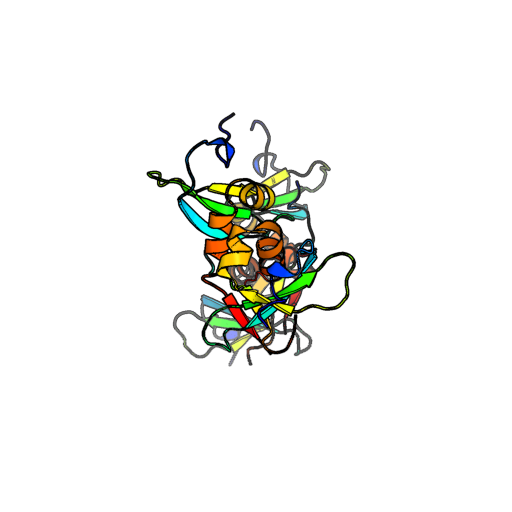835 42.98775 -12.60798 1.000 104.02007 13 SER F C 1
ATOM 2277 O O . SER F 2 12 ? -0.15715 44.14505 -12.91874 1.000 99.55000 13 SER F O 1
ATOM 2280 N N . LYS F 2 13 ? 0.21499 41.98841 -13.50077 1.000 105.14473 14 LYS F N 1
ATOM 2281 C CA . LYS F 2 13 ? -0.06732 42.26656 -14.90667 1.000 98.20975 14 LYS F CA 1
ATOM 2282 C C . LYS F 2 13 ? -1.56180 42.26160 -15.16414 1.000 97.35357 14 LYS F C 1
ATOM 2283 O O . LYS F 2 13 ? -2.06607 43.12856 -15.87873 1.000 99.13536 14 LYS F O 1
ATOM 2289 N N . THR F 2 14 ? -2.28593 41.31101 -14.57756 1.000 99.25604 15 THR F N 1
ATOM 2290 C CA . THR F 2 14 ? -3.71510 41.20256 -14.84114 1.000 100.88143 15 THR F CA 1
ATOM 2291 C C . THR F 2 14 ? -4.52424 42.30241 -14.14729 1.000 98.04781 15 THR F C 1
ATOM 2292 O O . THR F 2 14 ? -5.24571 43.06036 -14.80139 1.000 99.34310 15 THR F O 1
ATOM 2296 N N . TRP F 2 15 ? -4.32157 42.49173 -12.85125 1.000 100.56128 16 TRP F N 1
ATOM 2297 C CA . TRP F 2 15 ? -5.20583 43.34201 -12.04501 1.000 100.59149 16 TRP F CA 1
ATOM 2298 C C . TRP F 2 15 ? -4.35008 44.05675 -10.99736 1.000 104.23640 16 TRP F C 1
ATOM 2299 O O . TRP F 2 15 ? -3.15133 44.27677 -11.21189 1.000 106.92700 16 TRP F O 1
ATOM 2310 N N . SER F 2 16 ? -4.99192 44.53546 -9.92915 1.000 101.69190 17 SER F N 1
ATOM 2311 C CA . SER F 2 16 ? -4.33341 45.23863 -8.81331 1.000 96.95041 17 SER F CA 1
ATOM 2312 C C . SER F 2 16 ? -3.04647 44.60880 -8.28251 1.000 96.93094 17 SER F C 1
ATOM 2313 O O . SER F 2 16 ? -3.09809 43.67391 -7.49336 1.000 95.07063 17 SER F O 1
#